Protein AF-A0A9P9WM19-F1 (afdb_monomer_lite)

Radius of gyration: 25.22 Å; chains: 1; bounding box: 64×66×91 Å

Foldseek 3Di:
DDDDDDDDDDDDDDDDPPCDLVVVVVVVCVVPNPCPVVVCCVVVVVVVVVVVVPPPPDDDDDDDDDDDDDDDDPDDDDDDDDDDDADDPDPPWDWAPLADQFWTKTFDLAAQFLLLVVPCQVRHAQFLQKIKIFTSDFQQFLSSDAPVRLCSLVSSLVSCQVQLVDLVRLVVRLVVNVVSLVVSLVVQVVSDDPPPVVSNVSSVVSSVVSVVLSVVCVVVSSVDHSVQWFWWTQGPPRDSGRGYMIIIHGNDVSRRVRHDCPVVVRTDGSVVSVVCNNPPHDPPPVVVVPPPDDDD

Organism: NCBI:txid1658444

Structure (mmCIF, N/CA/C/O backbone):
data_AF-A0A9P9WM19-F1
#
_entry.id   AF-A0A9P9WM19-F1
#
loop_
_atom_site.group_PDB
_atom_site.id
_atom_site.type_symbol
_atom_site.label_atom_id
_atom_site.label_alt_id
_atom_site.label_comp_id
_atom_site.label_asym_id
_atom_site.label_entity_id
_atom_site.label_seq_id
_atom_site.pdbx_PDB_ins_code
_atom_site.Cartn_x
_atom_site.Cartn_y
_atom_site.Cartn_z
_atom_site.occupancy
_atom_site.B_iso_or_equiv
_atom_site.auth_seq_id
_atom_site.auth_comp_id
_atom_site.auth_asym_id
_atom_site.auth_atom_id
_atom_site.pdbx_PDB_model_num
ATOM 1 N N . MET A 1 1 ? -5.937 -14.763 65.008 1.00 39.53 1 MET A N 1
ATOM 2 C CA . MET A 1 1 ? -5.512 -16.178 65.113 1.00 39.53 1 MET A CA 1
ATOM 3 C C . MET A 1 1 ? -5.073 -16.644 63.733 1.00 39.53 1 MET A C 1
ATOM 5 O O . MET A 1 1 ? -5.540 -16.047 62.777 1.00 39.53 1 MET A O 1
ATOM 9 N N . ALA A 1 2 ? -4.164 -17.623 63.696 1.00 32.66 2 ALA A N 1
ATOM 10 C CA . ALA A 1 2 ? -3.592 -18.366 62.562 1.00 32.66 2 ALA A CA 1
ATOM 11 C C . ALA A 1 2 ? -3.956 -17.983 61.106 1.00 32.66 2 ALA A C 1
ATOM 13 O O . ALA A 1 2 ? -5.117 -17.937 60.708 1.00 32.66 2 ALA A O 1
ATOM 14 N N . THR A 1 3 ? -2.900 -17.845 60.302 1.00 39.94 3 THR A N 1
ATOM 15 C CA . THR A 1 3 ? -2.876 -17.998 58.839 1.00 39.94 3 THR A CA 1
ATOM 16 C C . THR A 1 3 ? -3.311 -19.407 58.401 1.00 39.94 3 THR A C 1
ATOM 18 O O . THR A 1 3 ? -3.431 -20.320 59.221 1.00 39.94 3 THR A O 1
ATOM 21 N N . PRO A 1 4 ? -3.487 -19.615 57.088 1.00 47.34 4 PRO A N 1
ATOM 22 C CA . PRO A 1 4 ? -2.622 -20.610 56.456 1.00 47.34 4 PRO A CA 1
ATOM 23 C C . PRO A 1 4 ? -1.695 -19.992 55.409 1.00 47.34 4 PRO A C 1
ATOM 25 O O . PRO A 1 4 ? -2.029 -19.032 54.716 1.00 47.34 4 PRO A O 1
ATOM 28 N N . GLU A 1 5 ? -0.499 -20.558 55.343 1.00 42.41 5 GLU A N 1
ATOM 29 C CA . GLU A 1 5 ? 0.550 -20.229 54.388 1.00 42.41 5 GLU A CA 1
ATOM 30 C C . GLU A 1 5 ? 0.217 -20.812 53.010 1.00 42.41 5 GLU A C 1
ATOM 32 O O . GLU A 1 5 ? -0.348 -21.899 52.913 1.00 42.41 5 GLU A O 1
ATOM 37 N N . HIS A 1 6 ? 0.671 -20.150 51.947 1.00 34.84 6 HIS A N 1
ATOM 38 C CA . HIS A 1 6 ? 1.211 -20.870 50.798 1.00 34.84 6 HIS A CA 1
ATOM 39 C C . HIS A 1 6 ? 2.340 -20.055 50.166 1.00 34.84 6 HIS A C 1
ATOM 41 O O . HIS A 1 6 ? 2.115 -19.033 49.520 1.00 34.84 6 HIS A O 1
ATOM 47 N N . ASP A 1 7 ? 3.564 -20.526 50.389 1.00 40.38 7 ASP A N 1
ATOM 48 C CA . ASP A 1 7 ? 4.753 -20.098 49.661 1.00 40.38 7 ASP A CA 1
ATOM 49 C C . ASP A 1 7 ? 4.788 -20.791 48.290 1.00 40.38 7 ASP A C 1
ATOM 51 O O . ASP A 1 7 ? 4.580 -22.003 48.187 1.00 40.38 7 ASP A O 1
ATOM 55 N N . ALA A 1 8 ? 5.048 -20.005 47.248 1.00 29.62 8 ALA A N 1
ATOM 56 C CA . ALA A 1 8 ? 5.515 -20.464 45.946 1.00 29.62 8 ALA A CA 1
ATOM 57 C C . ALA A 1 8 ? 6.192 -19.290 45.220 1.00 29.62 8 ALA A C 1
ATOM 59 O O . ALA A 1 8 ? 5.655 -18.689 44.288 1.00 29.62 8 ALA A O 1
ATOM 60 N N . SER A 1 9 ? 7.386 -18.935 45.691 1.00 35.34 9 SER A N 1
ATOM 61 C CA . SER A 1 9 ? 8.314 -18.062 44.965 1.00 35.34 9 SER A CA 1
ATOM 62 C C . SER A 1 9 ? 8.535 -18.475 43.489 1.00 35.34 9 SER A C 1
ATOM 64 O O . SER A 1 9 ? 8.460 -19.646 43.127 1.00 35.34 9 SER A O 1
ATOM 66 N N . ASN A 1 10 ? 8.900 -17.489 42.655 1.00 35.69 10 ASN A N 1
ATOM 67 C CA . ASN A 1 10 ? 9.175 -17.564 41.206 1.00 35.69 10 ASN A CA 1
ATOM 68 C C . ASN A 1 10 ? 7.981 -17.792 40.254 1.00 35.69 10 ASN A C 1
ATOM 70 O O . ASN A 1 10 ? 7.611 -18.919 39.951 1.00 35.69 10 ASN A O 1
ATOM 74 N N . ILE A 1 11 ? 7.602 -16.725 39.541 1.00 30.11 11 ILE A N 1
ATOM 75 C CA . ILE A 1 11 ? 7.852 -16.627 38.090 1.00 30.11 11 ILE A CA 1
ATOM 76 C C . ILE A 1 11 ? 8.149 -15.161 37.741 1.00 30.11 11 ILE A C 1
ATOM 78 O O . ILE A 1 11 ? 7.650 -14.233 38.373 1.00 30.11 11 ILE A O 1
ATOM 82 N N . ARG A 1 12 ? 9.055 -14.967 36.779 1.00 29.39 12 ARG A N 1
ATOM 83 C CA . ARG A 1 12 ? 9.653 -13.670 36.435 1.00 29.39 12 ARG A CA 1
ATOM 84 C C . ARG A 1 12 ? 8.653 -12.703 35.803 1.00 29.39 12 ARG A C 1
ATOM 86 O O . ARG A 1 12 ? 7.720 -13.114 35.116 1.00 29.39 12 ARG A O 1
ATOM 93 N N . SER A 1 13 ? 8.966 -11.417 35.944 1.00 39.59 13 SER A N 1
ATOM 94 C CA . SER A 1 13 ? 8.420 -10.329 35.138 1.00 39.59 13 SER A CA 1
ATOM 95 C C . SER A 1 13 ? 8.351 -10.703 33.652 1.00 39.59 13 SER A C 1
ATOM 97 O O . SER A 1 13 ? 9.353 -11.047 33.025 1.00 39.59 13 SER A O 1
ATOM 99 N N . ARG A 1 14 ? 7.155 -10.589 33.071 1.00 27.75 14 ARG A N 1
ATOM 100 C CA . ARG A 1 14 ? 6.973 -10.505 31.622 1.00 27.75 14 ARG A CA 1
ATOM 101 C C . ARG A 1 14 ? 6.557 -9.083 31.302 1.00 27.75 14 ARG A C 1
ATOM 103 O O . ARG A 1 14 ? 5.416 -8.700 31.537 1.00 27.75 14 ARG A O 1
ATOM 110 N N . GLY A 1 15 ? 7.527 -8.300 30.835 1.00 26.91 15 GLY A N 1
ATOM 111 C CA . GLY A 1 15 ? 7.265 -6.970 30.309 1.00 26.91 15 GLY A CA 1
ATOM 112 C C . GLY A 1 15 ? 6.302 -7.045 29.128 1.00 26.91 15 GLY A C 1
ATOM 113 O O . GLY A 1 15 ? 6.306 -8.014 28.365 1.00 26.91 15 GLY A O 1
ATOM 114 N N . ILE A 1 16 ? 5.479 -6.011 28.992 1.00 28.91 16 ILE A N 1
ATOM 115 C CA . ILE A 1 16 ? 4.639 -5.811 27.816 1.00 28.91 16 ILE A CA 1
ATOM 116 C C . ILE A 1 16 ? 5.582 -5.535 26.643 1.00 28.91 16 ILE A C 1
ATOM 118 O O . ILE A 1 16 ? 6.256 -4.506 26.616 1.00 28.91 16 ILE A O 1
ATOM 122 N N . PHE A 1 17 ? 5.642 -6.452 25.678 1.00 25.20 17 PHE A N 1
ATOM 123 C CA . PHE A 1 17 ? 6.367 -6.224 24.431 1.00 25.20 17 PHE A CA 1
ATOM 124 C C . PHE A 1 17 ? 5.559 -5.280 23.541 1.00 25.20 17 PHE A C 1
ATOM 126 O O . PHE A 1 17 ? 4.838 -5.710 22.640 1.00 25.20 17 PHE A O 1
ATOM 133 N N . ILE A 1 18 ? 5.715 -3.977 23.776 1.00 31.30 18 ILE A N 1
ATOM 134 C CA . ILE A 1 18 ? 5.511 -2.997 22.712 1.00 31.30 18 ILE A CA 1
ATOM 135 C C . ILE A 1 18 ? 6.535 -3.347 21.629 1.00 31.30 18 ILE A C 1
ATOM 137 O O . ILE A 1 18 ? 7.736 -3.378 21.896 1.00 31.30 18 ILE A O 1
ATOM 141 N N . ILE A 1 19 ? 6.067 -3.663 20.419 1.00 28.27 19 ILE A N 1
ATOM 142 C CA . ILE A 1 19 ? 6.952 -3.829 19.262 1.00 28.27 19 ILE A CA 1
ATOM 143 C C . ILE A 1 19 ? 7.363 -2.425 18.819 1.00 28.27 19 ILE A C 1
ATOM 145 O O . ILE A 1 19 ? 6.728 -1.806 17.969 1.00 28.27 19 ILE A O 1
ATOM 149 N N . ASP A 1 20 ? 8.404 -1.941 19.487 1.00 36.00 20 ASP A N 1
ATOM 150 C CA . ASP A 1 20 ? 9.215 -0.786 19.126 1.00 36.00 20 ASP A CA 1
ATOM 151 C C . ASP A 1 20 ? 9.784 -0.972 17.706 1.00 36.00 20 ASP A C 1
ATOM 153 O O . ASP A 1 20 ? 10.064 -2.101 17.284 1.00 36.00 20 ASP A O 1
ATOM 157 N N . GLU A 1 21 ? 9.986 0.127 16.988 1.00 37.94 21 GLU A N 1
ATOM 158 C CA . GLU A 1 21 ? 10.713 0.188 15.719 1.00 37.94 21 GLU A CA 1
ATOM 159 C C . GLU A 1 21 ? 12.160 -0.308 15.913 1.00 37.94 21 GLU A C 1
ATOM 161 O O . GLU A 1 21 ? 12.658 -1.105 15.114 1.00 37.94 21 GLU A O 1
ATOM 166 N N . ALA A 1 22 ? 12.769 -0.013 17.070 1.00 41.06 22 ALA A N 1
ATOM 167 C CA . ALA A 1 22 ? 14.034 -0.617 17.486 1.00 41.06 22 ALA A CA 1
ATOM 168 C C . ALA A 1 22 ? 13.946 -2.144 17.670 1.00 41.06 22 ALA A C 1
ATOM 170 O O . ALA A 1 22 ? 14.935 -2.825 17.442 1.00 41.06 22 ALA A O 1
ATOM 171 N N . SER A 1 23 ? 12.778 -2.720 17.992 1.00 38.56 23 SER A N 1
ATOM 172 C CA . SER A 1 23 ? 12.601 -4.184 18.065 1.00 38.56 23 SER A CA 1
ATOM 173 C C . SER A 1 23 ? 12.374 -4.840 16.696 1.00 38.56 23 SER A C 1
ATOM 175 O O . SER A 1 23 ? 12.465 -6.064 16.576 1.00 38.56 23 SER A O 1
ATOM 177 N N . ILE A 1 24 ? 12.050 -4.055 15.661 1.00 39.38 24 ILE A N 1
ATOM 178 C CA . ILE A 1 24 ? 12.076 -4.505 14.262 1.00 39.38 24 ILE A CA 1
ATOM 179 C C . ILE A 1 24 ? 13.529 -4.515 13.786 1.00 39.38 24 ILE A C 1
ATOM 181 O O . ILE A 1 24 ? 13.956 -5.519 13.219 1.00 39.38 24 ILE A O 1
ATOM 185 N N . GLN A 1 25 ? 14.299 -3.467 14.100 1.00 42.28 25 GLN A N 1
ATOM 186 C CA . GLN A 1 25 ? 15.732 -3.401 13.806 1.00 42.28 25 GLN A CA 1
ATOM 187 C C . GLN A 1 25 ? 16.531 -4.471 14.570 1.00 42.28 25 GLN A C 1
ATOM 189 O O . GLN A 1 25 ? 17.262 -5.224 13.946 1.00 42.28 25 GLN A O 1
ATOM 194 N N . GLU A 1 26 ? 16.304 -4.655 15.874 1.00 42.50 26 GLU A N 1
ATOM 195 C CA . GLU A 1 26 ? 16.924 -5.711 16.693 1.00 42.50 26 GLU A CA 1
ATOM 196 C C . GLU A 1 26 ? 16.607 -7.111 16.148 1.00 42.50 26 GLU A C 1
ATOM 198 O O . GLU A 1 26 ? 17.474 -7.983 16.126 1.00 42.50 26 GLU A O 1
ATOM 203 N N . LYS A 1 27 ? 15.381 -7.348 15.655 1.00 41.59 27 LYS A N 1
ATOM 204 C CA . LYS A 1 27 ? 15.030 -8.610 14.981 1.00 41.59 27 LYS A CA 1
ATOM 205 C C . LYS A 1 27 ? 15.666 -8.728 13.601 1.00 41.59 27 LYS A C 1
ATOM 207 O O . LYS A 1 27 ? 15.945 -9.848 13.192 1.00 41.59 27 LYS A O 1
ATOM 212 N N . PHE A 1 28 ? 15.928 -7.621 12.910 1.00 38.12 28 PHE A N 1
ATOM 213 C CA . PHE A 1 28 ? 16.759 -7.600 11.708 1.00 38.12 28 PHE A CA 1
ATOM 214 C C . PHE A 1 28 ? 18.197 -8.010 12.068 1.00 38.12 28 PHE A C 1
ATOM 216 O O . PHE A 1 28 ? 18.683 -9.021 11.572 1.00 38.12 28 PHE A O 1
ATOM 223 N N . ASP A 1 29 ? 18.834 -7.323 13.014 1.00 41.97 29 ASP A N 1
ATOM 224 C CA . ASP A 1 29 ? 20.220 -7.555 13.440 1.00 41.97 29 ASP A CA 1
ATOM 225 C C . ASP A 1 29 ? 20.421 -8.965 14.028 1.00 41.97 29 ASP A C 1
ATOM 227 O O . ASP A 1 29 ? 21.423 -9.626 13.760 1.00 41.97 29 ASP A O 1
ATOM 231 N N . THR A 1 30 ? 19.431 -9.486 14.762 1.00 41.56 30 THR A N 1
ATOM 232 C CA . THR A 1 30 ? 19.434 -10.857 15.309 1.00 41.56 30 THR A CA 1
ATOM 233 C C . THR A 1 30 ? 19.281 -11.927 14.220 1.00 41.56 30 THR A C 1
ATOM 235 O O . THR A 1 30 ? 19.780 -13.041 14.380 1.00 41.56 30 THR A O 1
ATOM 238 N N . PHE A 1 31 ? 18.591 -11.623 13.116 1.00 36.06 31 PHE A N 1
ATOM 239 C CA . PHE A 1 31 ? 18.342 -12.576 12.025 1.00 36.06 31 PHE A CA 1
ATOM 240 C C . PHE A 1 31 ? 19.400 -12.506 10.909 1.00 36.06 31 PHE A C 1
ATOM 242 O O . PHE A 1 31 ? 19.605 -13.487 10.193 1.00 36.06 31 PHE A O 1
ATOM 249 N N . TRP A 1 32 ? 20.088 -11.368 10.779 1.00 41.94 32 TRP A N 1
ATOM 250 C CA . TRP A 1 32 ? 21.032 -11.076 9.696 1.00 41.94 32 TRP A CA 1
ATOM 251 C C . TRP A 1 32 ? 22.484 -10.859 10.139 1.00 41.94 32 TRP A C 1
ATOM 253 O O . TRP A 1 32 ? 23.380 -10.941 9.300 1.00 41.94 32 TRP A O 1
ATOM 263 N N . GLY A 1 33 ? 22.728 -10.641 11.432 1.00 41.22 33 GLY A N 1
ATOM 264 C CA . GLY A 1 33 ? 24.034 -10.264 11.971 1.00 41.22 33 GLY A CA 1
ATOM 265 C C . GLY A 1 33 ? 24.319 -8.757 11.856 1.00 41.22 33 GLY A C 1
ATOM 266 O O . GLY A 1 33 ? 23.670 -8.063 11.073 1.00 41.22 33 GLY A O 1
ATOM 267 N N . PRO A 1 34 ? 25.293 -8.235 12.624 1.00 47.22 34 PRO A N 1
ATOM 268 C CA . PRO A 1 34 ? 25.593 -6.798 12.685 1.00 47.22 34 PRO A CA 1
ATOM 269 C C . PRO A 1 34 ? 26.247 -6.228 11.410 1.00 47.22 34 PRO A C 1
ATOM 271 O O . PRO A 1 34 ? 26.264 -5.015 11.219 1.00 47.22 34 PRO A O 1
ATOM 274 N N . ASP A 1 35 ? 26.751 -7.082 10.515 1.00 51.94 35 ASP A N 1
ATOM 275 C CA . ASP A 1 35 ? 27.637 -6.686 9.408 1.00 51.94 35 ASP A CA 1
ATOM 276 C C . ASP A 1 35 ? 26.898 -6.106 8.174 1.00 51.94 35 ASP A C 1
ATOM 278 O O . ASP A 1 35 ? 27.518 -5.789 7.156 1.00 51.94 35 ASP A O 1
ATOM 282 N N . TRP A 1 36 ? 25.565 -5.952 8.221 1.00 44.47 36 TRP A N 1
ATOM 283 C CA . TRP A 1 36 ? 24.793 -5.380 7.101 1.00 44.47 36 TRP A CA 1
ATOM 284 C C . TRP A 1 36 ? 25.085 -3.888 6.880 1.00 44.47 36 TRP A C 1
ATOM 286 O O . TRP A 1 36 ? 25.010 -3.406 5.745 1.00 44.47 36 TRP A O 1
ATOM 296 N N . ALA A 1 37 ? 25.450 -3.174 7.950 1.00 46.50 37 ALA A N 1
ATOM 297 C CA . ALA A 1 37 ? 25.787 -1.758 7.901 1.00 46.50 37 ALA A CA 1
ATOM 298 C C . ALA A 1 37 ? 27.039 -1.489 7.048 1.00 46.50 37 ALA A C 1
ATOM 300 O O . ALA A 1 37 ? 27.073 -0.486 6.342 1.00 46.50 37 ALA A O 1
ATOM 301 N N . ASP A 1 38 ? 28.022 -2.397 7.034 1.00 43.84 38 ASP A N 1
ATOM 302 C CA . ASP A 1 38 ? 29.286 -2.214 6.306 1.00 43.84 38 ASP A CA 1
ATOM 303 C C . ASP A 1 38 ? 29.149 -2.447 4.792 1.00 43.84 38 ASP A C 1
ATOM 305 O O . ASP A 1 38 ? 29.766 -1.743 3.987 1.00 43.84 38 ASP A O 1
ATOM 309 N N . LEU A 1 39 ? 28.293 -3.389 4.376 1.00 43.03 39 LEU A N 1
ATOM 310 C CA . LEU A 1 39 ? 27.955 -3.583 2.960 1.00 43.03 39 LEU A CA 1
ATOM 311 C C . LEU A 1 39 ? 27.212 -2.364 2.403 1.00 43.03 39 LEU A C 1
ATOM 313 O O . LEU A 1 39 ? 27.589 -1.841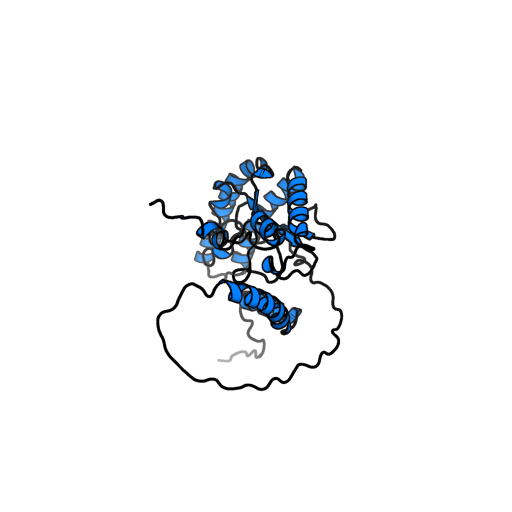 1.354 1.00 43.03 39 LEU A O 1
ATOM 317 N N . ALA A 1 40 ? 26.218 -1.861 3.146 1.00 43.06 40 ALA A N 1
ATOM 318 C CA . ALA A 1 40 ? 25.558 -0.608 2.805 1.00 43.06 40 ALA A CA 1
ATOM 319 C C . ALA A 1 40 ? 26.561 0.557 2.810 1.00 43.06 40 ALA A C 1
ATOM 321 O O . ALA A 1 40 ? 26.601 1.315 1.849 1.00 43.06 40 ALA A O 1
ATOM 322 N N . ALA A 1 41 ? 27.424 0.676 3.822 1.00 42.38 41 ALA A N 1
ATOM 323 C CA . ALA A 1 41 ? 28.409 1.751 3.911 1.00 42.38 41 ALA A CA 1
ATOM 324 C C . ALA A 1 41 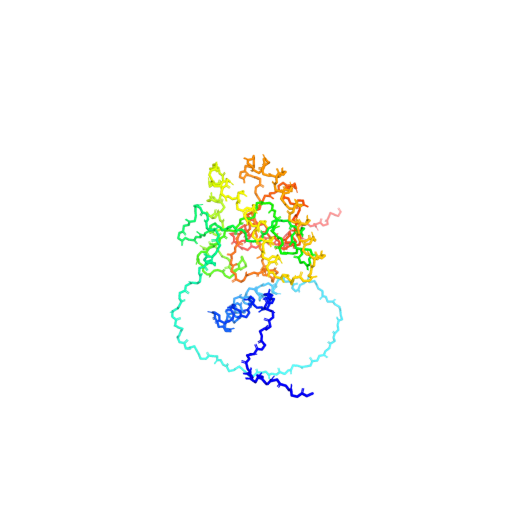? 29.433 1.731 2.768 1.00 42.38 41 ALA A C 1
ATOM 326 O O . ALA A 1 41 ? 29.857 2.800 2.347 1.00 42.38 41 ALA A O 1
ATOM 327 N N . THR A 1 42 ? 29.814 0.570 2.226 1.00 43.81 42 THR A N 1
ATOM 328 C CA . THR A 1 42 ? 30.807 0.503 1.139 1.00 43.81 42 THR A CA 1
ATOM 329 C C . THR A 1 42 ? 30.227 1.014 -0.186 1.00 43.81 42 THR A C 1
ATOM 331 O O . THR A 1 42 ? 30.815 1.901 -0.812 1.00 43.81 42 THR A O 1
ATOM 334 N N . ASP A 1 43 ? 29.039 0.541 -0.578 1.00 43.94 43 ASP A N 1
ATOM 335 C CA . ASP A 1 43 ? 28.364 1.000 -1.802 1.00 43.94 43 ASP A CA 1
ATOM 336 C C . ASP A 1 43 ? 27.770 2.411 -1.642 1.00 43.94 43 ASP A C 1
ATOM 338 O O . ASP A 1 43 ? 27.875 3.236 -2.553 1.00 43.94 43 ASP A O 1
ATOM 342 N N . VAL A 1 44 ? 27.223 2.753 -0.468 1.00 42.06 44 VAL A N 1
ATOM 343 C CA . VAL A 1 44 ? 26.747 4.115 -0.169 1.00 42.06 44 VAL A CA 1
ATOM 344 C C . VAL A 1 44 ? 27.914 5.092 -0.049 1.00 42.06 44 VAL A C 1
ATOM 346 O O . VAL A 1 44 ? 27.751 6.227 -0.476 1.00 42.06 44 VAL A O 1
ATOM 349 N N . ALA A 1 45 ? 29.105 4.707 0.425 1.00 41.56 45 ALA A N 1
ATOM 350 C CA . ALA A 1 45 ? 30.282 5.581 0.363 1.00 41.56 45 ALA A CA 1
ATOM 351 C C . ALA A 1 45 ? 30.775 5.765 -1.078 1.00 41.56 45 ALA A C 1
ATOM 353 O O . ALA A 1 45 ? 31.117 6.883 -1.454 1.00 41.56 45 ALA A O 1
ATOM 354 N N . ALA A 1 46 ? 30.772 4.723 -1.917 1.00 42.62 46 ALA A N 1
ATOM 355 C CA . ALA A 1 46 ? 31.089 4.868 -3.340 1.00 42.62 46 ALA A CA 1
ATOM 356 C C . ALA A 1 46 ? 30.092 5.807 -4.056 1.00 42.62 46 ALA A C 1
ATOM 358 O O . ALA A 1 46 ? 30.493 6.700 -4.807 1.00 42.62 46 ALA A O 1
ATOM 359 N N . TYR A 1 47 ? 28.797 5.669 -3.762 1.00 38.50 47 TYR A N 1
ATOM 360 C CA . TYR A 1 47 ? 27.726 6.515 -4.294 1.00 38.50 47 TYR A CA 1
ATOM 361 C C . TYR A 1 47 ? 27.775 7.954 -3.741 1.00 38.50 47 TYR A C 1
ATOM 363 O O . TYR A 1 47 ? 27.695 8.925 -4.496 1.00 38.50 47 TYR A O 1
ATOM 371 N N . ALA A 1 48 ? 27.995 8.117 -2.435 1.00 37.38 48 ALA A N 1
ATOM 372 C CA . ALA A 1 48 ? 28.110 9.412 -1.770 1.00 37.38 48 ALA A CA 1
ATOM 373 C C . ALA A 1 48 ? 29.387 10.162 -2.165 1.00 37.38 48 ALA A C 1
ATOM 375 O O . ALA A 1 48 ? 29.336 11.380 -2.289 1.00 37.38 48 ALA A O 1
ATOM 376 N N . ASN A 1 49 ? 30.503 9.476 -2.431 1.00 38.97 49 ASN A N 1
ATOM 377 C CA . ASN A 1 49 ? 31.713 10.104 -2.972 1.00 38.97 49 ASN A CA 1
ATOM 378 C C . ASN A 1 49 ? 31.479 10.636 -4.398 1.00 38.97 49 ASN A C 1
ATOM 380 O O . ASN A 1 49 ? 31.892 11.757 -4.703 1.00 38.97 49 ASN A O 1
ATOM 384 N N . ASN A 1 50 ? 30.741 9.901 -5.241 1.00 39.41 50 ASN A N 1
ATOM 385 C CA . ASN A 1 50 ? 30.301 10.400 -6.551 1.00 39.41 50 ASN A CA 1
ATOM 386 C C . ASN A 1 50 ? 29.361 11.618 -6.431 1.00 39.41 50 ASN A C 1
ATOM 388 O O . ASN A 1 50 ? 29.477 12.562 -7.211 1.00 39.41 50 ASN A O 1
ATOM 392 N N . LEU A 1 51 ? 28.473 11.658 -5.431 1.00 33.34 51 LEU A N 1
ATOM 393 C CA . LEU A 1 51 ? 27.604 12.818 -5.181 1.00 33.34 51 LEU A CA 1
ATOM 394 C C . LEU A 1 51 ? 28.352 14.019 -4.569 1.00 33.34 51 LEU A C 1
ATOM 396 O O . LEU A 1 51 ? 28.117 15.162 -4.969 1.00 33.34 51 LEU A O 1
ATOM 400 N N . GLN A 1 52 ? 29.287 13.799 -3.639 1.00 35.50 52 GLN A N 1
ATOM 401 C CA . GLN A 1 52 ? 30.072 14.868 -3.007 1.00 35.50 52 GLN A CA 1
ATOM 402 C C . GLN A 1 52 ? 30.954 15.619 -4.014 1.00 35.50 52 GLN A C 1
ATOM 404 O O . GLN A 1 52 ? 31.127 16.831 -3.870 1.00 35.50 52 GLN A O 1
ATOM 409 N N . GLY A 1 53 ? 31.420 14.948 -5.075 1.00 35.72 53 GLY A N 1
ATOM 410 C CA . GLY A 1 53 ? 32.120 15.586 -6.195 1.00 35.72 53 GLY A CA 1
ATOM 411 C C . GLY A 1 53 ? 31.295 16.646 -6.943 1.00 35.72 53 GLY A C 1
ATOM 412 O O . GLY A 1 53 ? 31.873 17.558 -7.533 1.00 35.72 53 GLY A O 1
ATOM 413 N N . HIS A 1 54 ? 29.959 16.581 -6.881 1.00 36.25 54 HIS A N 1
ATOM 414 C CA . HIS A 1 54 ? 29.060 17.471 -7.628 1.00 36.25 54 HIS A CA 1
ATOM 415 C C . HIS A 1 54 ? 28.249 18.456 -6.766 1.00 36.25 54 HIS A C 1
ATOM 417 O O . HIS A 1 54 ? 27.721 19.429 -7.304 1.00 36.25 54 HIS A O 1
ATOM 423 N N . VAL A 1 55 ? 28.176 18.270 -5.442 1.00 34.03 55 VAL A N 1
ATOM 424 C CA . VAL A 1 55 ? 27.365 19.126 -4.546 1.00 34.03 55 VAL A CA 1
ATOM 425 C C . VAL A 1 55 ? 28.168 20.269 -3.891 1.00 34.03 55 VAL A C 1
ATOM 427 O O . VAL A 1 55 ? 27.590 21.271 -3.464 1.00 34.03 55 VAL A O 1
ATOM 430 N N . PHE A 1 56 ? 29.507 20.222 -3.884 1.00 32.19 56 PHE A N 1
ATOM 431 C CA . PHE A 1 56 ? 30.358 21.245 -3.245 1.00 32.19 56 PHE A CA 1
ATOM 432 C C . PHE A 1 56 ? 30.586 22.549 -4.053 1.00 32.19 56 PHE A C 1
ATOM 434 O O . PHE A 1 56 ? 31.670 23.134 -4.037 1.00 32.19 56 PHE A O 1
ATOM 441 N N . GLN A 1 57 ? 29.532 23.088 -4.676 1.00 35.53 57 GLN A N 1
ATOM 442 C CA . GLN A 1 57 ? 29.464 24.504 -5.080 1.00 35.53 57 GLN A CA 1
ATOM 443 C C . GLN A 1 57 ? 28.117 25.165 -4.732 1.00 35.53 57 GLN A C 1
ATOM 445 O O . GLN A 1 57 ? 27.476 25.763 -5.590 1.00 35.53 57 GLN A O 1
ATOM 450 N N . ASN A 1 58 ? 27.694 25.110 -3.460 1.00 37.62 58 ASN A N 1
ATOM 451 C CA . ASN A 1 58 ? 26.887 26.185 -2.850 1.00 37.62 58 ASN A CA 1
ATOM 452 C C . ASN A 1 58 ? 26.774 26.070 -1.317 1.00 37.62 58 ASN A C 1
ATOM 454 O O . ASN A 1 58 ? 25.774 25.585 -0.795 1.00 37.62 58 ASN A O 1
ATOM 458 N N . LYS A 1 59 ? 27.803 26.560 -0.607 1.00 34.44 59 LYS A N 1
ATOM 459 C CA . LYS A 1 59 ? 27.742 27.283 0.688 1.00 34.44 59 LYS A CA 1
ATOM 460 C C . LYS A 1 59 ? 29.152 27.416 1.276 1.00 34.44 59 LYS A C 1
ATOM 462 O O . LYS A 1 59 ? 29.717 26.461 1.798 1.00 34.44 59 LYS A O 1
ATOM 467 N N . LYS A 1 60 ? 29.706 28.630 1.240 1.00 34.75 60 LYS A N 1
ATOM 468 C CA . LYS A 1 60 ? 30.822 29.049 2.099 1.00 34.75 60 LYS A CA 1
ATOM 469 C C . LYS A 1 60 ? 30.447 30.359 2.778 1.00 34.75 60 LYS A C 1
ATOM 471 O O . LYS A 1 60 ? 30.412 31.377 2.098 1.00 34.75 60 LYS A O 1
ATOM 476 N N . GLN A 1 61 ? 30.266 30.332 4.098 1.00 33.59 61 GLN A N 1
ATOM 477 C CA . GLN A 1 61 ? 30.646 31.436 4.987 1.00 33.59 61 GLN A CA 1
ATOM 478 C C . GLN A 1 61 ? 30.604 30.988 6.459 1.00 33.59 61 GLN A C 1
ATOM 480 O O . GLN A 1 61 ? 29.544 30.611 6.940 1.00 33.59 61 GLN A O 1
ATOM 485 N N . HIS A 1 62 ? 31.762 31.094 7.139 1.00 34.03 62 HIS A N 1
ATOM 486 C CA . HIS A 1 62 ? 32.010 30.889 8.588 1.00 34.03 62 HIS A CA 1
ATOM 487 C C . HIS A 1 62 ? 31.737 29.456 9.137 1.00 34.03 62 HIS A C 1
ATOM 489 O O . HIS A 1 62 ? 30.810 28.802 8.690 1.00 34.03 62 HIS A O 1
ATOM 495 N N . GLN A 1 63 ? 32.461 28.850 10.096 1.00 34.25 63 GLN A N 1
ATOM 496 C CA . GLN A 1 63 ? 33.752 29.067 10.800 1.00 34.25 63 GLN A CA 1
ATOM 497 C C . GLN A 1 63 ? 34.155 27.705 11.467 1.00 34.25 63 GLN A C 1
ATOM 499 O O . GLN A 1 63 ? 33.297 26.838 11.564 1.00 34.25 63 GLN A O 1
ATOM 504 N N . ALA A 1 64 ? 35.368 27.387 11.959 1.00 34.69 64 ALA A N 1
ATOM 505 C CA . ALA A 1 64 ? 36.654 28.101 12.042 1.00 34.69 64 ALA A CA 1
ATOM 506 C C . ALA A 1 64 ? 37.879 27.180 11.725 1.00 34.69 64 ALA A C 1
ATOM 508 O O . ALA A 1 64 ? 38.254 27.098 10.557 1.00 34.69 64 ALA A O 1
ATOM 509 N N . LYS A 1 65 ? 38.525 26.529 12.721 1.00 41.56 65 LYS A N 1
ATOM 510 C CA . LYS A 1 65 ? 39.685 25.598 12.590 1.00 41.56 65 LYS A CA 1
ATOM 511 C C . LYS A 1 65 ? 39.802 24.623 13.782 1.00 41.56 65 LYS A C 1
ATOM 513 O O . LYS A 1 65 ? 39.756 25.104 14.905 1.00 41.56 65 LYS A O 1
ATOM 518 N N . GLU A 1 66 ? 40.151 23.355 13.533 1.00 35.41 66 GLU A N 1
ATOM 519 C CA . GLU A 1 66 ? 40.971 22.494 14.422 1.00 35.41 66 GLU A CA 1
ATOM 520 C C . GLU A 1 66 ? 41.830 21.515 13.575 1.00 35.41 66 GLU A C 1
ATOM 522 O O . GLU A 1 66 ? 41.445 21.215 12.441 1.00 35.41 66 GLU A O 1
ATOM 527 N N . PRO A 1 67 ? 43.016 21.066 14.046 1.00 45.88 67 PRO A N 1
ATOM 528 C CA . PRO A 1 67 ? 43.935 20.220 13.275 1.00 45.88 67 PRO A CA 1
ATOM 529 C C . PRO A 1 67 ? 43.687 18.706 13.433 1.00 45.88 67 PRO A C 1
ATOM 531 O O . PRO A 1 67 ? 43.234 18.224 14.467 1.00 45.88 67 PRO A O 1
ATOM 534 N N . ALA A 1 68 ? 44.040 17.945 12.394 1.00 38.34 68 ALA A N 1
ATOM 535 C CA . ALA A 1 68 ? 43.751 16.516 12.272 1.00 38.34 68 ALA A CA 1
ATOM 536 C C . ALA A 1 68 ? 44.574 15.600 13.203 1.00 38.34 68 ALA A C 1
ATOM 538 O O . ALA A 1 68 ? 45.750 15.848 13.471 1.00 38.34 68 ALA A O 1
ATOM 539 N N . ARG A 1 69 ? 43.977 14.461 13.587 1.00 33.00 69 ARG A N 1
ATOM 540 C CA . ARG A 1 69 ? 44.687 13.268 14.077 1.00 33.00 69 ARG A CA 1
ATOM 541 C C . ARG A 1 69 ? 44.752 12.208 12.981 1.00 33.00 69 ARG A C 1
ATOM 543 O O . ARG A 1 69 ? 43.729 11.841 12.411 1.00 33.00 69 ARG A O 1
ATOM 550 N N . THR A 1 70 ? 45.948 11.690 12.734 1.00 38.41 70 THR A N 1
ATOM 551 C CA . THR A 1 70 ? 46.192 10.539 11.860 1.00 38.41 70 THR A CA 1
ATOM 552 C C . THR A 1 70 ? 45.734 9.254 12.551 1.00 38.41 70 THR A C 1
ATOM 554 O O . THR A 1 70 ? 46.138 8.995 13.684 1.00 38.41 70 THR A O 1
ATOM 557 N N . VAL A 1 71 ? 44.938 8.432 11.867 1.00 34.97 71 VAL A N 1
ATOM 558 C CA . VAL A 1 71 ? 44.609 7.057 12.281 1.00 34.97 71 VAL A CA 1
ATOM 559 C C . VAL A 1 71 ? 45.272 6.102 11.289 1.00 34.97 71 VAL A C 1
ATOM 561 O O . VAL A 1 71 ? 45.279 6.368 10.088 1.00 34.97 71 VAL A O 1
ATOM 564 N N . GLN A 1 72 ? 45.896 5.035 11.790 1.00 32.62 72 GLN A N 1
ATOM 565 C CA . GLN A 1 72 ? 46.575 4.041 10.958 1.00 32.62 72 GLN A CA 1
ATOM 566 C C . GLN A 1 72 ? 45.558 3.076 10.331 1.00 32.62 72 GLN A C 1
ATOM 568 O O . GLN A 1 72 ? 44.623 2.637 10.995 1.00 32.62 72 GLN A O 1
ATOM 573 N N . ASN A 1 73 ? 45.762 2.747 9.053 1.00 33.38 73 ASN A N 1
ATOM 574 C CA . ASN A 1 73 ? 44.979 1.741 8.339 1.00 33.38 73 ASN A CA 1
ATOM 575 C C . ASN A 1 73 ? 45.521 0.337 8.633 1.00 33.38 73 ASN A C 1
ATOM 577 O O . ASN A 1 73 ? 46.508 -0.069 8.018 1.00 33.38 73 ASN A O 1
ATOM 581 N N . ASP A 1 74 ? 44.824 -0.422 9.475 1.00 36.59 74 ASP A N 1
ATOM 582 C CA . ASP A 1 74 ? 44.918 -1.883 9.476 1.00 36.59 74 ASP A CA 1
ATOM 583 C C . ASP A 1 74 ? 43.846 -2.439 8.526 1.00 36.59 74 ASP A C 1
ATOM 585 O O . ASP A 1 74 ? 42.648 -2.381 8.799 1.00 36.59 74 ASP A O 1
ATOM 589 N N . GLY A 1 75 ? 44.273 -2.928 7.357 1.00 36.44 75 GLY A N 1
ATOM 590 C CA . GLY A 1 75 ? 43.364 -3.440 6.327 1.00 36.44 75 GLY A CA 1
ATOM 591 C C . GLY A 1 75 ? 42.709 -4.773 6.731 1.00 36.44 75 GLY A C 1
ATOM 592 O O . GLY A 1 75 ? 43.407 -5.661 7.232 1.00 36.44 75 GLY A O 1
ATOM 593 N N . PRO A 1 76 ? 41.396 -4.970 6.500 1.00 37.25 76 PRO A N 1
ATOM 594 C CA . PRO A 1 76 ? 40.706 -6.176 6.941 1.00 37.25 76 PRO A CA 1
ATOM 595 C C . PRO A 1 76 ? 41.085 -7.410 6.107 1.00 37.25 76 PRO A C 1
ATOM 597 O O . PRO A 1 76 ? 41.050 -7.414 4.876 1.00 37.25 76 PRO A O 1
ATOM 600 N N . ASN A 1 77 ? 41.399 -8.503 6.806 1.00 38.72 77 ASN A N 1
ATOM 601 C CA . ASN A 1 77 ? 41.605 -9.822 6.211 1.00 38.72 77 ASN A CA 1
ATOM 602 C C . ASN A 1 77 ? 40.282 -10.384 5.662 1.00 38.72 77 ASN A C 1
ATOM 604 O O . ASN A 1 77 ? 39.408 -10.783 6.433 1.00 38.72 77 ASN A O 1
ATOM 608 N N . PHE A 1 78 ? 40.163 -10.510 4.339 1.00 33.06 78 PHE A N 1
ATOM 609 C CA . PHE A 1 78 ? 39.020 -11.160 3.693 1.00 33.06 78 PHE A CA 1
ATOM 610 C C . PHE A 1 78 ? 38.997 -12.675 3.967 1.00 33.06 78 PHE A C 1
ATOM 612 O O . PHE A 1 78 ? 39.594 -13.473 3.240 1.00 33.06 78 PHE A O 1
ATOM 619 N N . ARG A 1 79 ? 38.257 -13.102 4.998 1.00 34.84 79 ARG A N 1
ATOM 620 C CA . ARG A 1 79 ? 37.815 -14.500 5.123 1.00 34.84 79 ARG A CA 1
ATOM 621 C C . ARG A 1 79 ? 36.648 -14.765 4.168 1.00 34.84 79 ARG A C 1
ATOM 623 O O . ARG A 1 79 ? 35.760 -13.933 4.012 1.00 34.84 79 ARG A O 1
ATOM 630 N N . LYS A 1 80 ? 36.647 -15.946 3.539 1.00 35.56 80 LYS A N 1
ATOM 631 C CA . LYS A 1 80 ? 35.556 -16.390 2.658 1.00 35.56 80 LYS A CA 1
ATOM 632 C C . LYS A 1 80 ? 34.229 -16.459 3.422 1.00 35.56 80 LYS A C 1
ATOM 634 O O . LYS A 1 80 ? 34.164 -17.056 4.494 1.00 35.56 80 LYS A O 1
ATOM 639 N N . TRP A 1 81 ? 33.194 -15.882 2.820 1.00 32.25 81 TRP A N 1
ATOM 640 C CA . TRP A 1 81 ? 31.823 -15.873 3.322 1.00 32.25 81 TRP A CA 1
ATOM 641 C C . TRP A 1 81 ? 31.143 -17.251 3.219 1.00 32.25 81 TRP A C 1
ATOM 643 O O . TRP A 1 81 ? 31.395 -17.976 2.254 1.00 32.25 81 TRP A O 1
ATOM 653 N N . PRO A 1 82 ? 30.248 -17.606 4.160 1.00 36.72 82 PRO A N 1
ATOM 654 C CA . PRO A 1 82 ? 29.351 -18.747 4.024 1.00 36.72 82 PRO A CA 1
ATOM 655 C C . PRO A 1 82 ? 28.073 -18.368 3.255 1.00 36.72 82 PRO A C 1
ATOM 657 O O . PRO A 1 82 ? 27.407 -17.381 3.566 1.00 36.72 82 PRO A O 1
ATOM 660 N N . GLU A 1 83 ? 27.681 -19.197 2.291 1.00 37.28 83 GLU A N 1
ATOM 661 C CA . GLU A 1 83 ? 26.402 -19.077 1.583 1.00 37.28 83 GLU A CA 1
ATOM 662 C C . GLU A 1 83 ? 25.226 -19.348 2.541 1.00 37.28 83 GLU A C 1
ATOM 664 O O . GLU A 1 83 ? 25.105 -20.449 3.084 1.00 37.28 83 GLU A O 1
ATOM 669 N N . ARG A 1 84 ? 24.336 -18.363 2.753 1.00 38.34 84 ARG A N 1
ATOM 670 C CA . ARG A 1 84 ? 23.054 -18.560 3.459 1.00 38.34 84 ARG A CA 1
ATOM 671 C C . ARG A 1 84 ? 21.887 -17.792 2.828 1.00 38.34 84 ARG A C 1
ATOM 673 O O . ARG A 1 84 ? 22.004 -16.629 2.431 1.00 38.34 84 ARG A O 1
ATOM 680 N N . SER A 1 85 ? 20.766 -18.507 2.755 1.00 36.12 85 SER A N 1
ATOM 681 C CA . SER A 1 85 ? 19.601 -18.310 1.881 1.00 36.12 85 SER A CA 1
ATOM 682 C C . SER A 1 85 ? 18.830 -16.991 2.060 1.00 36.12 85 SER A C 1
ATOM 684 O O . SER A 1 85 ? 18.871 -16.396 3.138 1.00 36.12 85 SER A O 1
ATOM 686 N N . PRO A 1 86 ? 18.117 -16.500 1.025 1.00 38.66 86 PRO A N 1
ATOM 687 C CA . PRO A 1 86 ? 17.300 -15.287 1.109 1.00 38.66 86 PRO A CA 1
ATOM 688 C C . PRO A 1 86 ? 16.183 -15.405 2.152 1.00 38.66 86 PRO A C 1
ATOM 690 O O . PRO A 1 86 ? 15.540 -16.446 2.274 1.00 38.66 86 PRO A O 1
ATOM 693 N N . VAL A 1 87 ? 15.933 -14.306 2.867 1.00 45.62 87 VAL A N 1
ATOM 694 C CA . VAL A 1 87 ? 14.692 -14.126 3.623 1.00 45.62 87 VAL A CA 1
ATOM 695 C C . VAL A 1 87 ? 13.605 -13.738 2.637 1.00 45.62 87 VAL A C 1
ATOM 697 O O . VAL A 1 87 ? 13.796 -12.892 1.766 1.00 45.62 87 VAL A O 1
ATOM 700 N N . LEU A 1 88 ? 12.487 -14.429 2.777 1.00 44.38 88 LEU A N 1
ATOM 701 C CA . LEU A 1 88 ? 11.260 -14.248 2.018 1.00 44.38 88 LEU A CA 1
ATOM 702 C C . LEU A 1 88 ? 10.388 -13.193 2.736 1.00 44.38 88 LEU A C 1
ATOM 704 O O . LEU A 1 88 ? 10.714 -12.828 3.870 1.00 44.38 88 LEU A O 1
ATOM 708 N N . PRO A 1 89 ? 9.274 -12.719 2.144 1.00 45.44 89 PRO A N 1
ATOM 709 C CA . PRO A 1 89 ? 8.275 -11.951 2.889 1.00 45.44 89 PRO A CA 1
ATOM 710 C C . PRO A 1 89 ? 7.871 -12.648 4.191 1.00 45.44 89 PRO A C 1
ATOM 712 O O . PRO A 1 89 ? 8.029 -13.867 4.335 1.00 45.44 89 PRO A O 1
ATOM 715 N N . ASN A 1 90 ? 7.323 -11.892 5.142 1.00 50.12 90 ASN A N 1
ATOM 716 C CA . ASN A 1 90 ? 6.818 -12.494 6.368 1.00 50.12 90 ASN A CA 1
ATOM 717 C C . ASN A 1 90 ? 5.718 -13.496 5.968 1.00 50.12 90 ASN A C 1
ATOM 719 O O . ASN A 1 90 ? 4.814 -13.114 5.229 1.00 50.12 90 ASN A O 1
ATOM 723 N N . PRO A 1 91 ? 5.728 -14.759 6.437 1.00 42.38 91 PRO A N 1
ATOM 724 C CA . PRO A 1 91 ? 4.734 -15.765 6.036 1.00 42.38 91 PRO A CA 1
ATOM 725 C C . PRO A 1 91 ? 3.282 -15.431 6.443 1.00 42.38 91 PRO A C 1
ATOM 727 O O . PRO A 1 91 ? 2.379 -16.236 6.226 1.00 42.38 91 PRO A O 1
ATOM 730 N N . LYS A 1 92 ? 3.051 -14.26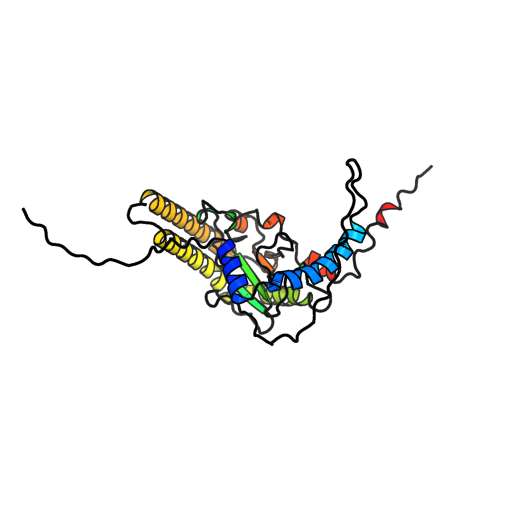8 7.066 1.00 55.16 92 LYS A N 1
ATOM 731 C CA . LYS A 1 92 ? 1.736 -13.685 7.365 1.00 55.16 92 LYS A CA 1
ATOM 732 C C . LYS A 1 92 ? 1.268 -12.646 6.340 1.00 55.16 92 LYS A C 1
ATOM 734 O O . LYS A 1 92 ? 0.119 -12.216 6.426 1.00 55.16 92 LYS A O 1
ATOM 739 N N . ASP A 1 93 ? 2.131 -12.217 5.426 1.00 69.12 93 ASP A N 1
ATOM 740 C CA . ASP A 1 93 ? 1.789 -11.237 4.402 1.00 69.12 93 ASP A CA 1
ATOM 741 C C . ASP A 1 93 ? 0.964 -11.921 3.301 1.00 69.12 93 ASP A C 1
ATOM 743 O O . ASP A 1 93 ? 1.284 -13.025 2.856 1.00 69.12 93 ASP A O 1
ATOM 747 N N . LYS A 1 94 ? -0.126 -11.283 2.857 1.00 77.88 94 LYS A N 1
ATOM 748 C CA . LYS A 1 94 ? -0.967 -11.835 1.788 1.00 77.88 94 LYS A CA 1
ATOM 749 C C . LYS A 1 94 ? -0.271 -11.622 0.444 1.00 77.88 94 LYS A C 1
ATOM 751 O O . LYS A 1 94 ? -0.246 -10.505 -0.074 1.00 77.88 94 LYS A O 1
ATOM 756 N N . GLU A 1 95 ? 0.272 -12.701 -0.108 1.00 83.69 95 GLU A N 1
ATOM 757 C CA . GLU A 1 95 ? 0.738 -12.756 -1.494 1.00 83.69 95 GLU A CA 1
ATOM 758 C C . GLU A 1 95 ? -0.465 -12.786 -2.443 1.00 83.69 95 GLU A C 1
ATOM 760 O O . GLU A 1 95 ? -1.382 -13.595 -2.277 1.00 83.69 95 GLU A O 1
ATOM 765 N N . PHE A 1 96 ? -0.465 -11.905 -3.441 1.00 75.69 96 PHE A N 1
ATOM 766 C CA . PHE A 1 96 ? -1.488 -11.873 -4.482 1.00 75.69 96 PHE A CA 1
ATOM 767 C C . PHE A 1 96 ? -1.077 -12.694 -5.719 1.00 75.69 96 PHE A C 1
ATOM 769 O O . PHE A 1 96 ? 0.125 -12.852 -5.993 1.00 75.69 96 PHE A O 1
ATOM 776 N N . PRO A 1 97 ? -2.052 -13.184 -6.514 1.00 67.00 97 PRO A N 1
ATOM 777 C CA . PRO A 1 97 ? -1.772 -13.757 -7.826 1.00 67.00 97 PRO A CA 1
ATOM 778 C C . PRO A 1 97 ? -1.054 -12.747 -8.739 1.00 67.00 97 PRO A C 1
ATOM 780 O O . PRO A 1 97 ? -1.240 -11.538 -8.632 1.00 67.00 97 PRO A O 1
ATOM 783 N N . GLY A 1 98 ? -0.186 -13.259 -9.615 1.00 69.06 98 GLY A N 1
ATOM 784 C CA . GLY A 1 98 ? 0.769 -12.459 -10.394 1.00 69.06 98 GLY A CA 1
ATOM 785 C C . GLY A 1 98 ? 2.178 -12.411 -9.793 1.00 69.06 98 GLY A C 1
ATOM 786 O O . GLY A 1 98 ? 3.123 -12.099 -10.508 1.00 69.06 98 GLY A O 1
ATOM 787 N N . SER A 1 99 ? 2.346 -12.798 -8.525 1.00 77.88 99 SER A N 1
ATOM 788 C CA . SER A 1 99 ? 3.667 -13.090 -7.951 1.00 77.88 99 SER A CA 1
ATOM 789 C C . SER A 1 99 ? 4.385 -14.193 -8.746 1.00 77.88 99 SER A C 1
ATOM 791 O O . SER A 1 99 ? 3.763 -15.186 -9.131 1.00 77.88 99 SER A O 1
ATOM 793 N N . ASN A 1 100 ? 5.688 -14.032 -8.984 1.00 86.50 100 ASN A N 1
ATOM 794 C CA . ASN A 1 100 ? 6.514 -14.959 -9.760 1.00 86.50 100 ASN A CA 1
ATOM 795 C C . ASN A 1 100 ? 7.846 -15.259 -9.029 1.00 86.50 100 ASN A C 1
ATOM 797 O O . ASN A 1 100 ? 7.996 -14.977 -7.840 1.00 86.50 100 ASN A O 1
ATOM 801 N N . ASN A 1 101 ? 8.819 -15.868 -9.715 1.00 89.25 101 ASN A N 1
ATOM 802 C CA . ASN A 1 101 ? 10.122 -16.197 -9.116 1.00 89.25 101 ASN A CA 1
ATOM 803 C C . ASN A 1 101 ? 11.052 -14.976 -8.932 1.00 89.25 101 ASN A C 1
ATOM 805 O O . ASN A 1 101 ? 12.070 -15.087 -8.251 1.00 89.25 101 ASN A O 1
ATOM 809 N N . GLU A 1 102 ? 10.728 -13.831 -9.535 1.00 92.38 102 GLU A N 1
ATOM 810 C CA . GLU A 1 102 ? 11.549 -12.613 -9.559 1.00 92.38 102 GLU A CA 1
ATOM 811 C C . GLU A 1 102 ? 11.051 -11.558 -8.563 1.00 92.38 102 GLU A C 1
ATOM 813 O O . GLU A 1 102 ? 11.866 -10.863 -7.955 1.00 92.38 102 GLU A O 1
ATOM 818 N N . PHE A 1 103 ? 9.736 -11.459 -8.345 1.00 94.56 103 PHE A N 1
ATOM 819 C CA . PHE A 1 103 ? 9.110 -10.569 -7.364 1.00 94.56 103 PHE A CA 1
ATOM 820 C C . PHE A 1 103 ? 7.743 -11.086 -6.888 1.00 94.56 103 PHE A C 1
ATOM 822 O O . PHE A 1 103 ? 7.118 -11.957 -7.496 1.00 94.56 103 PHE A O 1
ATOM 829 N N . LYS A 1 104 ? 7.246 -10.483 -5.807 1.00 94.62 104 LYS A N 1
ATOM 830 C CA . LYS A 1 104 ? 5.908 -10.717 -5.254 1.00 94.62 104 LYS A CA 1
ATOM 831 C C . LYS A 1 104 ? 5.089 -9.434 -5.228 1.00 94.62 104 LYS A C 1
ATOM 833 O O . LYS A 1 104 ? 5.629 -8.360 -4.967 1.00 94.62 104 LYS A O 1
ATOM 838 N N . LEU A 1 105 ? 3.785 -9.560 -5.468 1.00 95.19 105 LEU A N 1
ATOM 839 C CA . LEU A 1 105 ? 2.807 -8.514 -5.171 1.00 95.19 105 LEU A CA 1
ATOM 840 C C . LEU A 1 105 ? 2.202 -8.821 -3.804 1.00 95.19 105 LEU A C 1
ATOM 842 O O . LEU A 1 105 ? 1.592 -9.873 -3.607 1.00 95.19 105 LEU A O 1
ATOM 846 N N . VAL A 1 106 ? 2.406 -7.913 -2.856 1.00 94.06 106 VAL A N 1
ATOM 847 C CA . VAL A 1 106 ? 2.113 -8.127 -1.439 1.00 94.06 106 VAL A CA 1
ATOM 848 C C . VAL A 1 106 ? 1.205 -7.014 -0.941 1.00 94.06 106 VAL A C 1
ATOM 850 O O . VAL A 1 106 ? 1.436 -5.837 -1.216 1.00 94.06 106 VAL A O 1
ATOM 853 N N . ALA A 1 107 ? 0.155 -7.360 -0.209 1.00 89.44 107 ALA A N 1
ATOM 854 C CA . ALA A 1 107 ? -0.708 -6.359 0.403 1.00 89.44 107 ALA A CA 1
ATOM 855 C C . ALA A 1 107 ? 0.008 -5.617 1.543 1.00 89.44 107 ALA A C 1
ATOM 857 O O . ALA A 1 107 ? 0.706 -6.253 2.337 1.00 89.44 107 ALA A O 1
ATOM 858 N N . ASN A 1 108 ? -0.221 -4.307 1.705 1.00 89.94 108 ASN A N 1
ATOM 859 C CA . ASN A 1 108 ? 0.150 -3.660 2.964 1.00 89.94 108 ASN A CA 1
ATOM 860 C C . ASN A 1 108 ? -0.640 -4.300 4.133 1.00 89.94 108 ASN A C 1
ATOM 862 O O . ASN A 1 108 ? -1.795 -4.714 3.990 1.00 89.94 108 ASN A O 1
ATOM 866 N N . THR A 1 109 ? 0.011 -4.435 5.288 1.00 90.25 109 THR A N 1
ATOM 867 C CA . THR A 1 109 ? -0.564 -5.006 6.517 1.00 90.25 109 THR A CA 1
ATOM 868 C C . THR A 1 109 ? -1.022 -3.936 7.512 1.00 90.25 109 THR A C 1
ATOM 870 O O . THR A 1 109 ? -1.667 -4.275 8.508 1.00 90.25 109 THR A O 1
ATOM 873 N N . SER A 1 110 ? -0.724 -2.664 7.232 1.00 90.88 110 SER A N 1
ATOM 874 C CA . SER A 1 110 ? -1.349 -1.494 7.850 1.00 90.88 110 SER A CA 1
ATOM 875 C C . SER A 1 110 ? -2.627 -1.094 7.121 1.00 90.88 110 SER A C 1
ATOM 877 O O . SER A 1 110 ? -2.686 -1.128 5.893 1.00 90.88 110 SER A O 1
ATOM 879 N N . SER A 1 111 ? -3.629 -0.664 7.887 1.00 91.44 111 SER A N 1
ATOM 880 C CA . SER A 1 111 ? -4.851 -0.050 7.369 1.00 91.44 111 SER A CA 1
ATOM 881 C C . SER A 1 111 ? -4.528 1.286 6.713 1.00 91.44 111 SER A C 1
ATOM 883 O O . SER A 1 111 ? -3.602 1.979 7.140 1.00 91.44 111 SER A O 1
ATOM 885 N N . PHE A 1 112 ? -5.294 1.670 5.697 1.00 94.19 112 PHE A N 1
ATOM 886 C CA . PHE A 1 112 ? -5.173 2.984 5.068 1.00 94.19 112 PHE A CA 1
ATOM 887 C C . PHE A 1 112 ? -5.607 4.138 5.988 1.00 94.19 112 PHE A C 1
ATOM 889 O O . PHE A 1 112 ? -5.247 5.277 5.715 1.00 94.19 112 PHE A O 1
ATOM 896 N N . ASP A 1 113 ? -6.388 3.869 7.043 1.00 96.56 113 ASP A N 1
ATOM 897 C CA . ASP A 1 113 ? -7.038 4.915 7.838 1.00 96.56 113 ASP A CA 1
ATOM 898 C C . ASP A 1 113 ? -6.224 5.328 9.076 1.00 96.56 113 ASP A C 1
ATOM 900 O O . ASP A 1 113 ? -6.009 4.543 10.008 1.00 96.56 113 ASP A O 1
ATOM 904 N N . VAL A 1 114 ? -5.831 6.604 9.130 1.00 96.19 114 VAL A N 1
ATOM 905 C CA . VAL A 1 114 ? -5.141 7.216 10.280 1.00 96.19 114 VAL A CA 1
ATOM 906 C C . VAL A 1 114 ? -5.953 7.179 11.580 1.00 96.19 114 VAL A C 1
ATOM 908 O O . VAL A 1 114 ? -5.359 7.215 12.658 1.00 96.19 114 VAL A O 1
ATOM 911 N N . ALA A 1 115 ? -7.284 7.054 11.524 1.00 96.19 115 ALA A N 1
ATOM 912 C CA . ALA A 1 115 ? -8.130 6.878 12.704 1.00 96.19 115 ALA A CA 1
ATOM 913 C C . ALA A 1 115 ? -7.767 5.608 13.485 1.00 96.19 115 ALA A C 1
ATOM 915 O O . ALA A 1 115 ? -7.835 5.610 14.712 1.00 96.19 115 ALA A O 1
ATOM 916 N N . GLN A 1 116 ? -7.305 4.548 12.813 1.00 95.88 116 GLN A N 1
ATOM 917 C CA . GLN A 1 116 ? -6.833 3.338 13.492 1.00 95.88 116 GLN A CA 1
ATOM 918 C C . GLN A 1 116 ? -5.435 3.489 14.109 1.00 95.88 116 GLN A C 1
ATOM 920 O O . GLN A 1 116 ? -4.995 2.591 14.822 1.00 95.88 116 GLN A O 1
ATOM 925 N N . TYR A 1 117 ? -4.742 4.612 13.907 1.00 95.56 117 TYR A N 1
ATOM 926 C CA . TYR A 1 117 ? -3.401 4.861 14.445 1.00 95.56 117 TYR A CA 1
ATOM 927 C C . TYR A 1 117 ? -3.322 6.212 15.175 1.00 95.56 117 TYR A C 1
ATOM 929 O O . TYR A 1 117 ? -2.465 7.035 14.846 1.00 95.56 117 TYR A O 1
ATOM 937 N N . PRO A 1 118 ? -4.176 6.459 16.191 1.00 93.19 118 PRO A N 1
ATOM 938 C CA . PRO A 1 118 ? -4.321 7.777 16.815 1.00 93.19 118 PRO A CA 1
ATOM 939 C C . PRO A 1 118 ? -3.024 8.329 17.417 1.00 93.19 118 PRO A C 1
ATOM 941 O O . PRO A 1 118 ? -2.839 9.542 17.457 1.00 93.19 118 PRO A O 1
ATOM 944 N N . ASP A 1 119 ? -2.139 7.443 17.874 1.00 93.62 119 ASP A N 1
ATOM 945 C CA . ASP A 1 119 ? -0.884 7.797 18.538 1.00 93.62 119 ASP A CA 1
ATOM 946 C C . ASP A 1 119 ? 0.337 7.645 17.597 1.00 93.62 119 ASP A C 1
ATOM 948 O O . ASP A 1 119 ? 1.469 7.905 17.993 1.00 93.62 119 ASP A O 1
ATOM 952 N N . SER A 1 120 ? 0.132 7.184 16.353 1.00 92.56 120 SER A N 1
ATOM 953 C CA . SER A 1 120 ? 1.198 6.957 15.356 1.00 92.56 120 SER A CA 1
ATOM 954 C C . SER A 1 120 ? 0.674 6.962 13.901 1.00 92.56 120 SER A C 1
ATOM 956 O O . SER A 1 120 ? 0.823 5.965 13.186 1.00 92.56 120 SER A O 1
ATOM 958 N N . PRO A 1 121 ? 0.069 8.068 13.417 1.00 92.38 121 PRO A N 1
ATOM 959 C CA . PRO A 1 121 ? -0.594 8.133 12.107 1.00 92.38 121 PRO A CA 1
ATOM 960 C C . PRO A 1 121 ? 0.328 7.825 10.914 1.00 92.38 121 PRO A C 1
ATOM 962 O O . PRO A 1 121 ? -0.151 7.375 9.876 1.00 92.38 121 PRO A O 1
ATOM 965 N N . GLN A 1 122 ? 1.651 7.968 11.060 1.00 89.69 122 GLN A N 1
ATOM 966 C CA . GLN A 1 122 ? 2.655 7.513 10.086 1.00 89.69 122 GLN A CA 1
ATOM 967 C C . GLN A 1 122 ? 2.557 6.019 9.734 1.00 89.69 122 GLN A C 1
ATOM 969 O O . GLN A 1 122 ? 3.049 5.608 8.685 1.00 89.69 122 GLN A O 1
ATOM 974 N N . ARG A 1 123 ? 1.938 5.201 10.594 1.00 90.56 123 ARG A N 1
ATOM 975 C CA . ARG A 1 123 ? 1.772 3.761 10.368 1.00 90.56 123 ARG A CA 1
ATOM 976 C C . ARG A 1 123 ? 0.680 3.424 9.361 1.00 90.56 123 ARG A C 1
ATOM 978 O O . ARG A 1 123 ? 0.686 2.290 8.890 1.00 90.56 123 ARG A O 1
ATOM 985 N N . ALA A 1 124 ? -0.227 4.351 9.053 1.00 91.88 124 ALA A N 1
ATOM 986 C CA . ALA A 1 124 ? -1.263 4.135 8.052 1.00 91.88 124 ALA A CA 1
ATOM 987 C C . ALA A 1 124 ? -0.656 3.874 6.660 1.00 91.88 124 ALA A C 1
ATOM 989 O O . ALA A 1 124 ? 0.418 4.382 6.323 1.00 91.88 124 ALA A O 1
ATOM 990 N N . GLY A 1 125 ? -1.356 3.080 5.850 1.00 88.19 125 GLY A N 1
ATOM 991 C CA . GLY A 1 125 ? -1.070 2.931 4.426 1.00 88.19 125 GLY A CA 1
ATOM 992 C C . GLY A 1 125 ? -1.254 4.252 3.674 1.00 88.19 125 GLY A C 1
ATOM 993 O O . GLY A 1 125 ? -1.978 5.133 4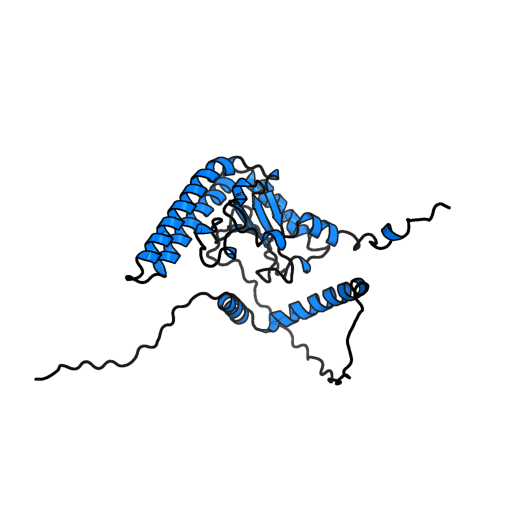.121 1.00 88.19 125 GLY A O 1
ATOM 994 N N . MET A 1 126 ? -0.589 4.385 2.525 1.00 91.38 126 MET A N 1
ATOM 995 C CA . MET A 1 126 ? -0.501 5.627 1.740 1.00 91.38 126 MET A CA 1
ATOM 996 C C . MET A 1 126 ? -1.765 5.973 0.943 1.00 91.38 126 MET A C 1
ATOM 998 O O . MET A 1 126 ? -1.952 7.123 0.543 1.00 91.38 126 MET A O 1
ATOM 1002 N N . SER A 1 127 ? -2.642 5.002 0.713 1.00 95.56 127 SER A N 1
ATOM 1003 C CA . SER A 1 127 ? -3.990 5.200 0.179 1.00 95.56 127 SER A CA 1
ATOM 1004 C C . SER A 1 127 ? -4.832 3.959 0.485 1.00 95.56 127 SER A C 1
ATOM 1006 O O . SER A 1 127 ? -4.285 2.941 0.912 1.00 95.56 127 SER A O 1
ATOM 1008 N N . PHE A 1 128 ? -6.133 4.019 0.202 1.00 97.06 128 PHE A N 1
ATOM 1009 C CA . PHE A 1 128 ? -7.059 2.886 0.279 1.00 97.06 128 PHE A CA 1
ATOM 1010 C C . PHE A 1 128 ? -6.530 1.618 -0.402 1.00 97.06 128 PHE A C 1
ATOM 1012 O O . PHE A 1 128 ? -6.612 0.534 0.162 1.00 97.06 128 PHE A O 1
ATOM 1019 N N . ILE A 1 129 ? -5.944 1.743 -1.597 1.00 97.31 129 ILE A N 1
ATOM 1020 C CA . ILE A 1 129 ? -5.254 0.632 -2.256 1.00 97.31 129 ILE A CA 1
ATOM 1021 C C . ILE A 1 129 ? -3.757 0.844 -2.078 1.00 97.31 129 ILE A C 1
ATOM 1023 O O . ILE A 1 129 ? -3.168 1.657 -2.779 1.00 97.31 129 ILE A O 1
ATOM 1027 N N . HIS A 1 130 ? -3.130 0.124 -1.150 1.00 96.19 130 HIS A N 1
ATOM 1028 C CA . HIS A 1 130 ? -1.675 0.147 -0.974 1.00 96.19 130 HIS A CA 1
ATOM 1029 C C . HIS A 1 130 ? -1.108 -1.265 -1.132 1.00 96.19 130 HIS A C 1
ATOM 1031 O O . HIS A 1 130 ? -1.225 -2.109 -0.240 1.00 96.19 130 HIS A O 1
ATOM 1037 N N . VAL A 1 131 ? -0.506 -1.514 -2.294 1.00 96.38 131 VAL A N 1
ATOM 1038 C CA . VAL A 1 131 ? 0.172 -2.771 -2.643 1.00 96.38 131 VAL A CA 1
ATOM 1039 C C . VAL A 1 131 ? 1.677 -2.511 -2.732 1.00 96.38 131 VAL A C 1
ATOM 1041 O O . VAL A 1 131 ? 2.110 -1.419 -3.100 1.00 96.38 131 VAL A O 1
ATOM 1044 N N . LEU A 1 132 ? 2.475 -3.510 -2.371 1.00 96.75 132 LEU A N 1
ATOM 1045 C CA . LEU A 1 132 ? 3.930 -3.491 -2.438 1.00 96.75 132 LEU A CA 1
ATOM 1046 C C . LEU A 1 132 ? 4.411 -4.495 -3.490 1.00 96.75 132 LEU A C 1
ATOM 1048 O O . LEU A 1 132 ? 4.096 -5.682 -3.412 1.00 96.75 132 LEU A O 1
ATOM 1052 N N . GLY A 1 133 ? 5.196 -4.030 -4.458 1.00 97.00 133 GLY A N 1
ATOM 1053 C CA . GLY A 1 133 ? 5.962 -4.895 -5.354 1.00 97.00 133 GLY A CA 1
ATOM 1054 C C . GLY A 1 133 ? 7.345 -5.159 -4.771 1.00 97.00 133 GLY A C 1
ATOM 1055 O O . GLY A 1 133 ? 8.143 -4.230 -4.666 1.00 97.00 133 GLY A O 1
ATOM 1056 N N . VAL A 1 134 ? 7.634 -6.399 -4.378 1.00 96.44 134 VAL A N 1
ATOM 1057 C CA . VAL A 1 134 ? 8.854 -6.762 -3.637 1.00 96.44 134 VAL A CA 1
ATOM 1058 C C . VAL A 1 134 ? 9.692 -7.752 -4.453 1.00 96.44 134 VAL A C 1
ATOM 1060 O O . VAL A 1 134 ? 9.290 -8.911 -4.578 1.00 96.44 134 VAL A O 1
ATOM 1063 N N . PRO A 1 135 ? 10.851 -7.348 -5.007 1.00 95.62 135 PRO A N 1
ATOM 1064 C CA . PRO A 1 135 ? 11.789 -8.262 -5.649 1.00 95.62 135 PRO A CA 1
ATOM 1065 C C . PRO A 1 135 ? 12.280 -9.358 -4.700 1.00 95.62 135 PRO A C 1
ATOM 1067 O O . PRO A 1 135 ? 12.580 -9.104 -3.533 1.00 95.62 135 PRO A O 1
ATOM 1070 N N . MET A 1 136 ? 12.418 -10.569 -5.237 1.00 94.38 136 MET A N 1
ATOM 1071 C CA . MET A 1 136 ? 13.022 -11.727 -4.570 1.00 94.38 136 MET A CA 1
ATOM 1072 C C . MET A 1 136 ? 14.552 -11.618 -4.519 1.00 94.38 136 MET A C 1
ATOM 1074 O O . MET A 1 136 ? 15.200 -12.189 -3.640 1.00 94.38 136 MET A O 1
ATOM 1078 N N . ALA A 1 137 ? 15.141 -10.864 -5.453 1.00 92.62 137 ALA A N 1
ATOM 1079 C CA . ALA A 1 137 ? 16.544 -10.479 -5.407 1.00 92.62 137 ALA A CA 1
ATOM 1080 C C . ALA A 1 137 ? 16.800 -9.519 -4.232 1.00 92.62 137 ALA A C 1
ATOM 1082 O O . ALA A 1 137 ? 16.057 -8.559 -4.030 1.00 92.62 137 ALA A O 1
ATOM 1083 N N . ARG A 1 138 ? 17.886 -9.747 -3.481 1.00 91.50 138 ARG A N 1
ATOM 1084 C CA . ARG A 1 138 ? 18.326 -8.865 -2.386 1.00 91.50 138 ARG A CA 1
ATOM 1085 C C . ARG A 1 138 ? 18.894 -7.556 -2.947 1.00 91.50 138 ARG A C 1
ATOM 1087 O O . ARG A 1 138 ? 20.097 -7.444 -3.164 1.00 91.50 138 ARG A O 1
ATOM 1094 N N . ILE A 1 139 ? 18.026 -6.582 -3.193 1.00 93.56 139 ILE A N 1
ATOM 1095 C CA . ILE A 1 139 ? 18.394 -5.227 -3.616 1.00 93.56 139 ILE A CA 1
ATOM 1096 C C . ILE A 1 139 ? 18.118 -4.299 -2.433 1.00 93.56 139 ILE A C 1
ATOM 1098 O O . ILE A 1 139 ? 16.977 -4.203 -1.997 1.00 93.56 139 ILE A O 1
ATOM 1102 N N . PHE A 1 140 ? 19.146 -3.626 -1.911 1.00 91.81 140 PHE A N 1
ATOM 1103 C CA . PHE A 1 140 ? 19.057 -2.825 -0.680 1.00 91.81 140 PHE A CA 1
ATOM 1104 C C . PHE A 1 140 ? 17.972 -1.738 -0.732 1.00 91.81 140 PHE A C 1
ATOM 1106 O O . PHE A 1 140 ? 17.143 -1.625 0.163 1.00 91.81 140 PHE A O 1
ATOM 1113 N N . ASN A 1 141 ? 17.954 -0.924 -1.785 1.00 94.69 141 ASN A N 1
ATOM 1114 C CA . ASN A 1 141 ? 16.998 0.168 -1.950 1.00 94.69 141 ASN A CA 1
ATOM 1115 C C . ASN A 1 141 ? 16.986 0.623 -3.424 1.00 94.69 141 ASN A C 1
ATOM 1117 O O . ASN A 1 141 ? 17.825 0.184 -4.211 1.00 94.69 141 ASN A O 1
ATOM 1121 N N . GLY A 1 142 ? 16.084 1.535 -3.803 1.00 92.75 142 GLY A N 1
ATOM 1122 C CA . GLY A 1 142 ? 16.083 2.155 -5.132 1.00 92.75 142 GLY A CA 1
ATOM 1123 C C . GLY A 1 142 ? 17.402 2.855 -5.490 1.00 92.75 142 GLY A C 1
ATOM 1124 O O . GLY A 1 142 ? 17.780 2.850 -6.656 1.00 92.75 142 GLY A O 1
ATOM 1125 N N . VAL A 1 143 ? 18.156 3.363 -4.504 1.00 93.81 143 VAL A N 1
ATOM 1126 C CA . VAL A 1 143 ? 19.496 3.949 -4.736 1.00 93.81 143 VAL A CA 1
ATOM 1127 C C . VAL A 1 143 ? 20.569 2.930 -5.155 1.00 93.81 143 VAL A C 1
ATOM 1129 O O . VAL A 1 143 ? 21.610 3.330 -5.661 1.00 93.81 143 VAL A O 1
ATOM 1132 N N . ALA A 1 144 ? 20.328 1.627 -4.967 1.00 95.19 144 ALA A N 1
ATOM 1133 C CA . ALA A 1 144 ? 21.236 0.544 -5.369 1.00 95.19 144 ALA A CA 1
ATOM 1134 C C . ALA A 1 144 ? 20.893 -0.050 -6.755 1.00 95.19 144 ALA A C 1
ATOM 1136 O O . ALA A 1 144 ? 21.485 -1.045 -7.186 1.00 95.19 144 ALA A O 1
ATOM 1137 N N . LEU A 1 145 ? 19.907 0.524 -7.452 1.00 95.19 145 LEU A N 1
ATOM 1138 C CA . LEU A 1 145 ? 19.548 0.119 -8.806 1.00 95.19 145 LEU A CA 1
ATOM 1139 C C . LEU A 1 145 ? 20.530 0.680 -9.842 1.00 95.19 145 LEU A C 1
ATOM 1141 O O . LEU A 1 145 ? 21.094 1.761 -9.700 1.00 95.19 145 LEU A O 1
ATOM 1145 N N . ASN A 1 146 ? 20.717 -0.077 -10.917 1.00 94.06 146 ASN A N 1
ATOM 1146 C CA . ASN A 1 146 ? 21.613 0.223 -12.024 1.00 94.06 146 ASN A CA 1
ATOM 1147 C C . ASN A 1 146 ? 21.014 -0.280 -13.352 1.00 94.06 146 ASN A C 1
ATOM 1149 O O . ASN A 1 146 ? 20.005 -0.987 -13.367 1.00 94.06 146 ASN A O 1
ATOM 1153 N N . LYS A 1 147 ? 21.657 0.042 -14.481 1.00 94.50 147 LYS A N 1
ATOM 1154 C CA . LYS A 1 147 ? 21.162 -0.278 -15.836 1.00 94.50 147 LYS A CA 1
ATOM 1155 C C . LYS A 1 147 ? 20.854 -1.764 -16.086 1.00 94.50 147 LYS A C 1
ATOM 1157 O O . LYS A 1 147 ? 20.066 -2.059 -16.977 1.00 94.50 147 LYS A O 1
ATOM 1162 N N . SER A 1 148 ? 21.443 -2.696 -15.328 1.00 94.69 148 SER A N 1
ATOM 1163 C CA . SER A 1 148 ? 21.195 -4.138 -15.497 1.00 94.69 148 SER A CA 1
ATOM 1164 C C . SER A 1 148 ? 19.987 -4.669 -14.714 1.00 94.69 148 SER A C 1
ATOM 1166 O O . SER A 1 148 ? 19.400 -5.661 -15.135 1.00 94.69 148 SER A O 1
ATOM 1168 N N . ASN A 1 149 ? 19.596 -4.025 -13.605 1.00 95.12 149 ASN A N 1
ATOM 1169 C CA . ASN A 1 149 ? 18.540 -4.521 -12.710 1.00 95.12 149 ASN A CA 1
ATOM 1170 C C . ASN A 1 149 ? 17.329 -3.579 -12.561 1.00 95.12 149 ASN A C 1
ATOM 1172 O O . ASN A 1 149 ? 16.269 -4.039 -12.149 1.00 95.12 149 ASN A O 1
ATOM 1176 N N . VAL A 1 150 ? 17.431 -2.302 -12.955 1.00 96.19 150 VAL A N 1
ATOM 1177 C CA . VAL A 1 150 ? 16.348 -1.298 -12.849 1.00 96.19 150 VAL A CA 1
ATOM 1178 C C . VAL A 1 150 ? 15.057 -1.699 -13.577 1.00 96.19 150 VAL A C 1
ATOM 1180 O O . VAL A 1 150 ? 13.968 -1.250 -13.214 1.00 96.19 150 VAL A O 1
ATOM 1183 N N . ARG A 1 151 ? 15.160 -2.600 -14.563 1.00 96.25 151 ARG A N 1
ATOM 1184 C CA . ARG A 1 151 ? 14.020 -3.161 -15.294 1.00 96.25 151 ARG A CA 1
ATOM 1185 C C . ARG A 1 151 ? 12.994 -3.851 -14.382 1.00 96.25 151 ARG A C 1
ATOM 1187 O O . ARG A 1 151 ? 11.809 -3.726 -14.669 1.00 96.25 151 ARG A O 1
ATOM 1194 N N . ILE A 1 152 ? 13.409 -4.442 -13.253 1.00 96.94 152 ILE A N 1
ATOM 1195 C CA . ILE A 1 152 ? 12.503 -5.139 -12.316 1.00 96.94 152 ILE A CA 1
ATOM 1196 C C . ILE A 1 152 ? 11.320 -4.267 -11.868 1.00 96.94 152 ILE A C 1
ATOM 1198 O O . ILE A 1 152 ? 10.225 -4.767 -11.632 1.00 96.94 152 ILE A O 1
ATOM 1202 N N . LEU A 1 153 ? 11.521 -2.946 -11.798 1.00 97.44 153 LEU A N 1
ATOM 1203 C CA . LEU A 1 153 ? 10.466 -1.981 -11.498 1.00 97.44 153 LEU A CA 1
ATOM 1204 C C . LEU A 1 153 ? 9.366 -1.989 -12.568 1.00 97.44 153 LEU A C 1
ATOM 1206 O O . LEU A 1 153 ? 8.191 -1.948 -12.225 1.00 97.44 153 LEU A O 1
ATOM 1210 N N . GLN A 1 154 ? 9.736 -2.079 -13.848 1.00 97.56 154 GLN A N 1
ATOM 1211 C CA . GLN A 1 154 ? 8.782 -2.160 -14.952 1.00 97.56 154 GLN A CA 1
ATOM 1212 C C . GLN A 1 154 ? 8.052 -3.500 -14.958 1.00 97.56 154 GLN A C 1
ATOM 1214 O O . GLN A 1 154 ? 6.833 -3.515 -15.081 1.00 97.56 154 GLN A O 1
ATOM 1219 N N . ASP A 1 155 ? 8.771 -4.608 -14.758 1.00 96.50 155 ASP A N 1
ATOM 1220 C CA . ASP A 1 155 ? 8.166 -5.943 -14.773 1.00 96.50 155 ASP A CA 1
ATOM 1221 C C . ASP A 1 155 ? 7.124 -6.094 -13.624 1.00 96.50 155 ASP A C 1
ATOM 1223 O O . ASP A 1 155 ? 6.070 -6.713 -13.809 1.00 96.50 155 ASP A O 1
ATOM 1227 N N . ILE A 1 156 ? 7.346 -5.428 -12.474 1.00 97.62 156 ILE A N 1
ATOM 1228 C CA . ILE A 1 156 ? 6.356 -5.256 -11.388 1.00 97.62 156 ILE A CA 1
ATOM 1229 C C . ILE A 1 156 ? 5.149 -4.410 -11.837 1.00 97.62 156 ILE A C 1
ATOM 1231 O O . ILE A 1 156 ? 4.007 -4.817 -11.609 1.00 97.62 156 ILE A O 1
ATOM 1235 N N . ILE A 1 157 ? 5.377 -3.235 -12.443 1.00 97.75 157 ILE A N 1
ATOM 1236 C CA . ILE A 1 157 ? 4.315 -2.304 -12.885 1.00 97.75 157 ILE A CA 1
ATOM 1237 C C . ILE A 1 157 ? 3.410 -2.961 -13.926 1.00 97.75 157 ILE A C 1
ATOM 1239 O O . ILE A 1 157 ? 2.186 -2.905 -13.794 1.00 97.75 157 ILE A O 1
ATOM 1243 N N . ASP A 1 158 ? 3.998 -3.602 -14.936 1.00 97.44 158 ASP A N 1
ATOM 1244 C CA . ASP A 1 158 ? 3.281 -4.277 -16.019 1.00 97.44 158 ASP A CA 1
ATOM 1245 C C . ASP A 1 158 ? 2.434 -5.426 -15.465 1.00 97.44 158 ASP A C 1
ATOM 1247 O O . ASP A 1 158 ? 1.268 -5.588 -15.831 1.00 97.44 158 ASP A O 1
ATOM 1251 N N . THR A 1 159 ? 2.983 -6.181 -14.510 1.00 96.75 159 THR A N 1
ATOM 1252 C CA . THR A 1 159 ? 2.269 -7.288 -13.870 1.00 96.75 159 THR A CA 1
ATOM 1253 C C . THR A 1 159 ? 1.130 -6.799 -12.984 1.00 96.75 159 THR A C 1
ATOM 1255 O O . THR A 1 159 ? 0.023 -7.317 -13.106 1.00 96.75 159 THR A O 1
ATOM 1258 N N . PHE A 1 160 ? 1.338 -5.778 -12.144 1.00 97.38 160 PHE A N 1
ATOM 1259 C CA . PHE A 1 160 ? 0.242 -5.169 -11.383 1.00 97.38 160 PHE A CA 1
ATOM 1260 C C . PHE A 1 160 ? -0.849 -4.634 -12.321 1.00 97.38 160 PHE A C 1
ATOM 1262 O O . PHE A 1 160 ? -2.026 -4.923 -12.120 1.00 97.38 160 PHE A O 1
ATOM 1269 N N . THR A 1 161 ? -0.456 -3.920 -13.378 1.00 97.44 161 THR A N 1
ATOM 1270 C CA . THR A 1 161 ? -1.360 -3.359 -14.392 1.00 97.44 161 THR A CA 1
ATOM 1271 C C . THR A 1 161 ? -2.211 -4.447 -15.044 1.00 97.44 161 THR A C 1
ATOM 1273 O O . THR A 1 161 ? -3.430 -4.303 -15.129 1.00 97.44 161 THR A O 1
ATOM 1276 N N . ALA A 1 162 ? -1.598 -5.562 -15.450 1.00 96.50 162 ALA A N 1
ATOM 1277 C CA . ALA A 1 162 ? -2.297 -6.700 -16.039 1.00 96.50 162 ALA A CA 1
ATOM 1278 C C . ALA A 1 162 ? -3.225 -7.408 -15.035 1.00 96.50 162 ALA A C 1
ATOM 1280 O O . ALA A 1 162 ? -4.364 -7.731 -15.374 1.00 96.50 162 ALA A O 1
ATOM 1281 N N . GLN A 1 163 ? -2.776 -7.621 -13.793 1.00 96.25 163 GLN A N 1
ATOM 1282 C CA . GLN A 1 163 ? -3.594 -8.248 -12.750 1.00 96.25 163 GLN A CA 1
ATOM 1283 C C . GLN A 1 163 ? -4.790 -7.370 -12.354 1.00 96.25 163 GLN A C 1
ATOM 1285 O O . GLN A 1 163 ? -5.897 -7.893 -12.222 1.00 96.25 163 GLN A O 1
ATOM 1290 N N . TRP A 1 164 ? -4.613 -6.047 -12.244 1.00 97.31 164 TRP A N 1
ATOM 1291 C CA . TRP A 1 164 ? -5.672 -5.099 -11.873 1.00 97.31 164 TRP A CA 1
ATOM 1292 C C . TRP A 1 164 ? -6.843 -5.078 -12.865 1.00 97.31 164 TRP A C 1
ATOM 1294 O O . TRP A 1 164 ? -7.984 -4.846 -12.472 1.00 97.31 164 TRP A O 1
ATOM 1304 N N . GLN A 1 165 ? -6.618 -5.405 -14.141 1.00 96.56 165 GLN A N 1
ATOM 1305 C CA . GLN A 1 165 ? -7.721 -5.559 -15.099 1.00 96.56 165 GLN A CA 1
ATOM 1306 C C . GLN A 1 165 ? -8.666 -6.714 -14.720 1.00 96.56 165 GLN A C 1
ATOM 1308 O O . GLN A 1 165 ? -9.875 -6.641 -14.965 1.00 96.56 165 GLN A O 1
ATOM 1313 N N . THR A 1 166 ? -8.164 -7.755 -14.048 1.00 97.12 166 THR A N 1
ATOM 1314 C CA . THR A 1 166 ? -9.000 -8.866 -13.576 1.00 97.12 166 THR A CA 1
ATOM 1315 C C . THR A 1 166 ? -9.893 -8.425 -12.410 1.00 97.12 166 THR A C 1
ATOM 1317 O O . THR A 1 166 ? -9.457 -7.744 -11.480 1.00 97.12 166 THR A O 1
ATOM 1320 N N . SER A 1 167 ? -11.171 -8.810 -12.439 1.00 96.75 167 SER A N 1
ATOM 1321 C CA . SER A 1 167 ? -12.111 -8.530 -11.341 1.00 96.75 167 SER A CA 1
ATOM 1322 C C . SER A 1 167 ? -11.678 -9.204 -10.038 1.00 96.75 167 SER A C 1
ATOM 1324 O O . SER A 1 167 ? -11.711 -8.582 -8.982 1.00 96.75 167 SER A O 1
ATOM 1326 N N . ARG A 1 168 ? -11.200 -10.450 -10.135 1.00 96.38 168 ARG A N 1
ATOM 1327 C CA . ARG A 1 168 ? -10.756 -11.256 -8.995 1.00 96.38 168 ARG A CA 1
ATOM 1328 C C . ARG A 1 168 ? -9.604 -10.609 -8.219 1.00 96.38 168 ARG A C 1
ATOM 1330 O O . ARG A 1 168 ? -9.672 -10.558 -6.998 1.00 96.38 168 ARG A O 1
ATOM 1337 N N . PHE A 1 169 ? -8.557 -10.119 -8.889 1.00 96.00 169 PHE A N 1
ATOM 1338 C CA . PHE A 1 169 ? -7.440 -9.464 -8.193 1.00 96.00 169 PHE A CA 1
ATOM 1339 C C . PHE A 1 169 ? -7.905 -8.184 -7.489 1.00 96.00 169 PHE A C 1
ATOM 1341 O O . PHE A 1 169 ? -7.566 -7.972 -6.328 1.00 96.00 169 PHE A O 1
ATOM 1348 N N . ARG A 1 170 ? -8.741 -7.368 -8.150 1.00 96.69 170 ARG A N 1
ATOM 1349 C CA . ARG A 1 170 ? -9.342 -6.170 -7.539 1.00 96.69 170 ARG A CA 1
ATOM 1350 C C . ARG A 1 170 ? -10.130 -6.505 -6.278 1.00 96.69 170 ARG A C 1
ATOM 1352 O O . ARG A 1 170 ? -9.890 -5.896 -5.242 1.00 96.69 170 ARG A O 1
ATOM 1359 N N . GLU A 1 171 ? -11.013 -7.496 -6.348 1.00 97.25 171 GLU A N 1
ATOM 1360 C CA . GLU A 1 171 ? -11.775 -7.990 -5.199 1.00 97.25 171 GLU A CA 1
ATOM 1361 C C . GLU A 1 171 ? -10.848 -8.498 -4.081 1.00 97.25 171 GLU A C 1
ATOM 1363 O O . GLU A 1 171 ? -10.985 -8.085 -2.932 1.00 97.25 171 GLU A O 1
ATOM 1368 N N . GLU A 1 172 ? -9.840 -9.318 -4.401 1.00 95.69 172 GLU A N 1
ATOM 1369 C CA . GLU A 1 172 ? -8.885 -9.839 -3.414 1.00 95.69 172 GLU A CA 1
ATOM 1370 C C . GLU A 1 172 ? -8.071 -8.736 -2.710 1.00 95.69 172 GLU A C 1
ATOM 1372 O O . GLU A 1 172 ? -7.747 -8.901 -1.526 1.00 95.69 172 GLU A O 1
ATOM 1377 N N . VAL A 1 173 ? -7.742 -7.640 -3.407 1.00 96.06 173 VAL A N 1
ATOM 1378 C CA . VAL A 1 173 ? -7.038 -6.465 -2.862 1.00 96.06 173 VAL A CA 1
ATOM 1379 C C . VAL A 1 173 ? -7.976 -5.591 -2.024 1.00 96.06 173 VAL A C 1
ATOM 1381 O O . VAL A 1 173 ? -7.607 -5.197 -0.918 1.00 96.06 173 VAL A O 1
ATOM 1384 N N . ILE A 1 174 ? -9.192 -5.323 -2.509 1.00 97.25 174 ILE A N 1
ATOM 1385 C CA . ILE A 1 174 ? -10.200 -4.517 -1.805 1.00 97.25 174 ILE A CA 1
ATOM 1386 C C . ILE A 1 174 ? -10.618 -5.219 -0.506 1.00 97.25 174 ILE A C 1
ATOM 1388 O O . ILE A 1 174 ? -10.472 -4.639 0.568 1.00 97.25 174 ILE A O 1
ATOM 1392 N N . GLN A 1 175 ? -11.018 -6.495 -0.553 1.00 97.06 175 GLN A N 1
ATOM 1393 C CA . GLN A 1 175 ? -11.418 -7.238 0.653 1.00 97.06 175 GLN A CA 1
ATOM 1394 C C . GLN A 1 175 ? -10.276 -7.392 1.670 1.00 97.06 175 GLN A C 1
ATOM 1396 O O . GLN A 1 175 ? -10.524 -7.514 2.871 1.00 97.06 175 GLN A O 1
ATOM 1401 N N . HIS A 1 176 ? -9.011 -7.342 1.233 1.00 95.62 176 HIS A N 1
ATOM 1402 C CA . HIS A 1 176 ? -7.881 -7.337 2.164 1.00 95.62 176 HIS A CA 1
ATOM 1403 C C . HIS A 1 176 ? -7.850 -6.079 3.046 1.00 95.62 176 HIS A C 1
ATOM 1405 O O . HIS A 1 176 ? -7.497 -6.191 4.217 1.00 95.62 176 HIS A O 1
ATOM 1411 N N . GLN A 1 177 ? -8.277 -4.910 2.552 1.00 96.25 177 GLN A N 1
ATOM 1412 C CA . GLN A 1 177 ? -8.344 -3.690 3.374 1.00 96.25 177 GLN A CA 1
ATOM 1413 C C . GLN A 1 177 ? -9.300 -3.858 4.557 1.00 96.25 177 GLN A C 1
ATOM 1415 O O . GLN A 1 177 ? -8.935 -3.554 5.692 1.00 96.25 177 GLN A O 1
ATOM 1420 N N . LYS A 1 178 ? -10.481 -4.442 4.322 1.00 97.12 178 LYS A N 1
ATOM 1421 C CA . LYS A 1 178 ? -11.440 -4.769 5.384 1.00 97.12 178 LYS A CA 1
ATOM 1422 C C . LYS A 1 178 ? -10.846 -5.726 6.421 1.00 97.12 178 LYS A C 1
ATOM 1424 O O . LYS A 1 178 ? -10.878 -5.444 7.616 1.00 97.12 178 LYS A O 1
ATOM 1429 N N . VAL A 1 179 ? -10.196 -6.798 5.962 1.00 96.19 179 VAL A N 1
ATOM 1430 C CA . VAL A 1 179 ? -9.489 -7.754 6.833 1.00 96.19 179 VAL A CA 1
ATOM 1431 C C . VAL A 1 179 ? -8.385 -7.074 7.654 1.00 96.19 179 VAL A C 1
ATOM 1433 O O . VAL A 1 179 ? -8.153 -7.439 8.808 1.00 96.19 179 VAL A O 1
ATOM 1436 N N . VAL A 1 180 ? -7.690 -6.075 7.106 1.00 95.25 180 VAL A N 1
ATOM 1437 C CA . VAL A 1 180 ? -6.673 -5.305 7.836 1.00 95.25 180 VAL A CA 1
ATOM 1438 C C . VAL A 1 180 ? -7.293 -4.356 8.867 1.00 95.25 180 VAL A C 1
ATOM 1440 O O . VAL A 1 180 ? -6.757 -4.264 9.976 1.00 95.25 180 VAL A O 1
ATOM 1443 N N . ILE A 1 181 ? -8.431 -3.723 8.564 1.00 97.06 181 ILE A N 1
ATOM 1444 C CA . ILE A 1 181 ? -9.197 -2.910 9.523 1.00 97.06 181 ILE A CA 1
ATOM 1445 C C . ILE A 1 181 ? -9.622 -3.767 10.723 1.00 97.06 181 ILE A C 1
ATOM 1447 O O . ILE A 1 181 ? -9.313 -3.423 11.867 1.00 97.06 181 ILE A O 1
ATOM 1451 N N . GLU A 1 182 ? -10.248 -4.918 10.462 1.00 97.31 182 GLU A N 1
ATOM 1452 C CA . GLU A 1 182 ? -10.707 -5.884 11.471 1.00 97.31 182 GLU A CA 1
ATOM 1453 C C . GLU A 1 182 ? -9.544 -6.462 12.300 1.00 97.31 182 GLU A C 1
ATOM 1455 O O . GLU A 1 182 ? -9.623 -6.559 13.527 1.00 97.31 182 GLU A O 1
ATOM 1460 N N . ASN A 1 183 ? -8.428 -6.826 11.655 1.00 95.25 183 ASN A N 1
ATOM 1461 C CA . ASN A 1 183 ? -7.232 -7.314 12.348 1.00 95.25 183 ASN A CA 1
ATOM 1462 C C . ASN A 1 183 ? -6.574 -6.230 13.213 1.00 95.25 183 ASN A C 1
ATOM 1464 O O . ASN A 1 183 ? -6.083 -6.543 14.298 1.00 95.25 183 ASN A O 1
ATOM 1468 N N . THR A 1 184 ? -6.537 -4.978 12.750 1.00 95.38 184 THR A N 1
ATOM 1469 C CA . THR A 1 184 ? -5.980 -3.856 13.522 1.00 95.38 184 THR A CA 1
ATOM 1470 C C . THR A 1 184 ? -6.838 -3.582 14.751 1.00 95.38 184 THR A C 1
ATOM 1472 O O . THR A 1 184 ? -6.295 -3.503 15.852 1.00 95.38 184 THR A O 1
ATOM 1475 N N . HIS A 1 185 ? -8.164 -3.562 14.585 1.00 97.19 185 HIS A N 1
ATOM 1476 C CA . HIS A 1 185 ? -9.114 -3.430 15.686 1.00 97.19 185 HIS A CA 1
ATOM 1477 C C . HIS A 1 185 ? -8.919 -4.522 16.750 1.00 97.19 185 HIS A C 1
ATOM 1479 O O . HIS A 1 185 ? -8.700 -4.219 17.924 1.00 97.19 185 HIS A O 1
ATOM 1485 N N . ARG A 1 186 ? -8.900 -5.797 16.333 1.00 97.12 186 ARG A N 1
ATOM 1486 C CA . ARG A 1 186 ? -8.716 -6.938 17.243 1.00 97.12 186 ARG A CA 1
ATOM 1487 C C . ARG A 1 186 ? -7.414 -6.837 18.040 1.00 97.12 186 ARG A C 1
ATOM 1489 O O . ARG A 1 186 ? -7.447 -6.948 19.260 1.00 97.12 186 ARG A O 1
ATOM 1496 N N . ARG A 1 187 ? -6.287 -6.558 17.370 1.00 95.12 187 ARG A N 1
ATOM 1497 C CA . ARG A 1 187 ? -4.972 -6.397 18.020 1.00 95.12 187 ARG A CA 1
ATOM 1498 C C . ARG A 1 187 ? -4.963 -5.256 19.037 1.00 95.12 187 ARG A C 1
ATOM 1500 O O . ARG A 1 187 ? -4.299 -5.365 20.059 1.00 95.12 187 ARG A O 1
ATOM 1507 N N . GLN A 1 188 ? -5.677 -4.162 18.767 1.00 95.44 188 GLN A N 1
ATOM 1508 C CA . GLN A 1 188 ? -5.779 -3.046 19.709 1.00 95.44 188 GLN A CA 1
ATOM 1509 C C . GLN A 1 188 ? -6.557 -3.435 20.965 1.00 95.44 188 GLN A C 1
ATOM 1511 O O . GLN A 1 188 ? -6.095 -3.132 22.060 1.00 95.44 188 GLN A O 1
ATOM 1516 N N . LEU A 1 189 ? -7.675 -4.155 20.830 1.00 96.19 189 LEU A N 1
ATOM 1517 C CA . LEU A 1 189 ? -8.418 -4.677 21.982 1.00 96.19 189 LEU A CA 1
ATOM 1518 C C . LEU A 1 189 ? -7.623 -5.735 22.767 1.00 96.19 189 LEU A C 1
ATOM 1520 O O . LEU A 1 189 ? -7.634 -5.705 23.993 1.00 96.19 189 LEU A O 1
ATOM 1524 N N . GLU A 1 190 ? -6.896 -6.627 22.084 1.00 95.81 190 GLU A N 1
ATOM 1525 C CA . GLU A 1 190 ? -6.019 -7.644 22.699 1.00 95.81 190 GLU A CA 1
ATOM 1526 C C . GLU A 1 190 ? -4.888 -7.033 23.552 1.00 95.81 190 GLU A C 1
ATOM 1528 O O . GLU A 1 190 ? -4.406 -7.674 24.486 1.00 95.81 190 GLU A O 1
ATOM 1533 N N . CYS A 1 191 ? -4.463 -5.802 23.250 1.00 94.56 191 CYS A N 1
ATOM 1534 C CA . CYS A 1 191 ? -3.435 -5.079 24.003 1.00 94.56 191 CYS A CA 1
ATOM 1535 C C . CYS A 1 191 ? -3.965 -4.266 25.200 1.00 94.56 191 CYS A C 1
ATOM 1537 O O . CYS A 1 191 ? -3.144 -3.685 25.909 1.00 94.56 191 CYS A O 1
ATOM 1539 N N . LEU A 1 192 ? -5.284 -4.193 25.421 1.00 94.56 192 LEU A N 1
ATOM 1540 C CA . LEU A 1 192 ? -5.892 -3.370 26.476 1.00 94.56 192 LEU A CA 1
ATOM 1541 C C . LEU A 1 192 ? -6.316 -4.194 27.700 1.00 94.56 192 LEU A C 1
ATOM 1543 O O . LEU A 1 192 ? -6.930 -5.257 27.583 1.00 94.56 192 LEU A O 1
ATOM 1547 N N . GLY A 1 193 ? -6.048 -3.658 28.892 1.00 94.94 193 GLY A N 1
ATOM 1548 C CA . GLY A 1 193 ? -6.452 -4.249 30.169 1.00 94.94 193 GLY A CA 1
ATOM 1549 C C . GLY A 1 193 ? -7.977 -4.281 30.374 1.00 94.94 193 GLY A C 1
ATOM 1550 O O . GLY A 1 193 ? -8.724 -3.538 29.721 1.00 94.94 193 GLY A O 1
ATOM 1551 N N . PRO A 1 194 ? -8.502 -5.128 31.284 1.00 93.44 194 PRO A N 1
ATOM 1552 C CA . PRO A 1 194 ? -9.929 -5.154 31.606 1.00 93.44 194 PRO A CA 1
ATOM 1553 C C . PRO A 1 194 ? -10.452 -3.778 32.059 1.00 93.44 194 PRO A C 1
ATOM 1555 O O . PRO A 1 194 ? -11.535 -3.387 31.633 1.00 93.44 194 PRO A O 1
ATOM 1558 N N . GLU A 1 195 ? -9.657 -3.018 32.810 1.00 95.12 195 GLU A N 1
ATOM 1559 C CA . GLU A 1 195 ? -9.964 -1.687 33.349 1.00 95.12 195 GLU A CA 1
ATOM 1560 C C . GLU A 1 195 ? -9.932 -0.526 32.334 1.00 95.12 195 GLU A C 1
ATOM 1562 O O . GLU A 1 195 ? -10.400 0.571 32.640 1.00 95.12 195 GLU A O 1
ATOM 1567 N N . GLU A 1 196 ? -9.413 -0.726 31.119 1.00 96.25 196 GLU A N 1
ATOM 1568 C CA . GLU A 1 196 ? -9.152 0.359 30.157 1.00 96.25 196 GLU A CA 1
ATOM 1569 C C . GLU A 1 196 ? -10.367 0.744 29.287 1.00 96.25 196 GLU A C 1
ATOM 1571 O O . GLU A 1 196 ? -10.248 1.001 28.087 1.00 96.25 196 GLU A O 1
ATOM 1576 N N . GLU A 1 197 ? -11.555 0.800 29.889 1.00 96.81 197 GLU A N 1
ATOM 1577 C CA . GLU A 1 197 ? -12.843 0.923 29.187 1.00 96.81 197 GLU A CA 1
ATOM 1578 C C . GLU A 1 197 ? -12.925 2.144 28.253 1.00 96.81 197 GLU A C 1
ATOM 1580 O O . GLU A 1 197 ? -13.314 2.029 27.090 1.00 96.81 197 GLU A O 1
ATOM 1585 N N . THR A 1 198 ? -12.449 3.310 28.700 1.00 96.38 198 THR A N 1
ATOM 1586 C CA . THR A 1 198 ? -12.396 4.528 27.871 1.00 96.38 198 THR A CA 1
ATOM 1587 C C . THR A 1 198 ? -11.528 4.349 26.618 1.00 96.38 198 THR A C 1
ATOM 1589 O O . THR A 1 198 ? -11.845 4.904 25.565 1.00 96.38 198 THR A O 1
ATOM 1592 N N . LYS A 1 199 ? -10.442 3.563 26.697 1.00 96.25 199 LYS A N 1
ATOM 1593 C CA . LYS A 1 199 ? -9.585 3.274 25.536 1.00 96.25 199 LYS A CA 1
ATOM 1594 C C . LYS A 1 199 ? -10.251 2.275 24.595 1.00 96.25 199 LYS A C 1
ATOM 1596 O O . LYS A 1 199 ? -10.209 2.497 23.390 1.00 96.25 199 LYS A O 1
ATOM 1601 N N . LYS A 1 200 ? -10.912 1.238 25.125 1.00 97.12 200 LYS A N 1
ATOM 1602 C CA . LYS A 1 200 ? -11.692 0.277 24.322 1.00 97.12 200 LYS A CA 1
ATOM 1603 C C . LYS A 1 200 ? -12.782 0.984 23.526 1.00 97.12 200 LYS A C 1
ATOM 1605 O O . LYS A 1 200 ? -12.873 0.781 22.321 1.00 97.12 200 LYS A O 1
ATOM 1610 N N . LYS A 1 201 ? -13.523 1.896 24.164 1.00 97.38 201 LYS A N 1
ATOM 1611 C CA . LYS A 1 201 ? -14.529 2.716 23.480 1.00 97.38 201 LYS A CA 1
ATOM 1612 C C . LYS A 1 201 ? -13.927 3.545 22.338 1.00 97.38 201 LYS A C 1
ATOM 1614 O O . LYS A 1 201 ? -14.479 3.543 21.246 1.00 97.38 201 LYS A O 1
ATOM 1619 N N . ARG A 1 202 ? -12.777 4.199 22.554 1.00 97.00 202 ARG A N 1
ATOM 1620 C CA . ARG A 1 202 ? -12.063 4.953 21.501 1.00 97.00 202 ARG A CA 1
ATOM 1621 C C . ARG A 1 202 ? -11.604 4.044 20.351 1.00 97.00 202 ARG A C 1
ATOM 1623 O O . ARG A 1 202 ? -11.657 4.448 19.195 1.00 97.00 202 ARG A O 1
ATOM 1630 N N . VAL A 1 203 ? -11.142 2.834 20.663 1.00 97.00 203 VAL A N 1
ATOM 1631 C CA . VAL A 1 203 ? -10.721 1.821 19.681 1.00 97.00 203 VAL A CA 1
ATOM 1632 C C . VAL A 1 203 ? -11.908 1.344 18.830 1.00 97.00 203 VAL A C 1
ATOM 1634 O O . VAL A 1 203 ? -11.783 1.306 17.608 1.00 97.00 203 VAL A O 1
ATOM 1637 N N . GLU A 1 204 ? -13.070 1.101 19.441 1.00 98.19 204 GLU A N 1
ATOM 1638 C CA . GLU A 1 204 ? -14.320 0.775 18.737 1.00 98.19 204 GLU A CA 1
ATOM 1639 C C . GLU A 1 204 ? -14.812 1.952 17.869 1.00 98.19 204 GLU A C 1
ATOM 1641 O O . GLU A 1 204 ? -15.089 1.773 16.687 1.00 98.19 204 GLU A O 1
ATOM 1646 N N . GLU A 1 205 ? -14.845 3.181 18.402 1.00 98.12 205 GLU A N 1
ATOM 1647 C CA . GLU A 1 205 ? -15.211 4.394 17.645 1.00 98.12 205 GLU A CA 1
ATOM 1648 C C . GLU A 1 205 ? -14.311 4.595 16.407 1.00 98.12 205 GLU A C 1
ATOM 1650 O O . GLU A 1 205 ? -14.796 4.923 15.321 1.00 98.12 205 GLU A O 1
ATOM 1655 N N . ASN A 1 206 ? -13.005 4.346 16.544 1.00 97.88 206 ASN A N 1
ATOM 1656 C CA . ASN A 1 206 ? -12.045 4.401 15.440 1.00 97.88 206 ASN A CA 1
ATOM 1657 C C . ASN A 1 206 ? -12.239 3.261 14.424 1.00 97.88 206 ASN A C 1
ATOM 1659 O O . ASN A 1 206 ? -12.079 3.487 13.224 1.00 97.88 206 ASN A O 1
ATOM 1663 N N . TYR A 1 207 ? -12.584 2.053 14.878 1.00 97.94 207 TYR A N 1
ATOM 1664 C CA . TYR A 1 207 ? -12.894 0.913 14.010 1.00 97.94 207 TYR A CA 1
ATOM 1665 C C . TYR A 1 207 ? -14.151 1.168 13.170 1.00 97.94 207 TYR A C 1
ATOM 1667 O O . TYR A 1 207 ? -14.096 1.037 11.949 1.00 97.94 207 TYR A O 1
ATOM 1675 N N . GLN A 1 208 ? -15.244 1.616 13.795 1.00 98.44 208 GLN A N 1
ATOM 1676 C CA . GLN A 1 208 ? -16.489 1.960 13.098 1.00 98.44 208 GLN A CA 1
ATOM 1677 C C . GLN A 1 208 ? -16.273 3.079 12.070 1.00 98.44 208 GLN A C 1
ATOM 1679 O O . GLN A 1 208 ? -16.791 3.014 10.956 1.00 98.44 208 GLN A O 1
ATOM 1684 N N . LYS A 1 209 ? -15.444 4.079 12.401 1.00 97.94 209 LYS A N 1
ATOM 1685 C CA . LYS A 1 209 ? -15.061 5.144 11.466 1.00 97.94 209 LYS A CA 1
ATOM 1686 C C . LYS A 1 209 ? -14.300 4.607 10.246 1.00 97.94 209 LYS A C 1
ATOM 1688 O O . LYS A 1 209 ? -14.671 4.929 9.120 1.00 97.94 209 LYS A O 1
ATOM 1693 N N . ALA A 1 210 ? -13.285 3.768 10.461 1.00 97.75 210 ALA A N 1
ATOM 1694 C CA . ALA A 1 210 ? -12.508 3.172 9.372 1.00 97.75 210 ALA A CA 1
ATOM 1695 C C . ALA A 1 210 ? -13.346 2.230 8.492 1.00 97.75 210 ALA A C 1
ATOM 1697 O O . ALA A 1 210 ? -13.175 2.206 7.272 1.00 97.75 210 ALA A O 1
ATOM 1698 N N . LEU A 1 211 ? -14.291 1.497 9.090 1.00 98.25 211 LEU A N 1
ATOM 1699 C CA . LEU A 1 211 ? -15.234 0.657 8.356 1.00 98.25 211 LEU A CA 1
ATOM 1700 C C . LEU A 1 211 ? -16.194 1.497 7.496 1.00 98.25 211 LEU A C 1
ATOM 1702 O O . LEU A 1 211 ? -16.365 1.192 6.321 1.00 98.25 211 LEU A O 1
ATOM 1706 N N . GLY A 1 212 ? -16.732 2.602 8.024 1.00 98.31 212 GLY A N 1
ATOM 1707 C CA . GLY A 1 212 ? -17.569 3.523 7.246 1.00 98.31 212 GLY A CA 1
ATOM 1708 C C . GLY A 1 212 ? -16.831 4.155 6.057 1.00 98.31 212 GLY A C 1
ATOM 1709 O O . GLY A 1 212 ? -17.387 4.254 4.964 1.00 98.31 212 GLY A O 1
ATOM 1710 N N . HIS A 1 213 ? -15.554 4.520 6.219 1.00 98.31 213 HIS A N 1
ATOM 1711 C CA . HIS A 1 213 ? -14.732 4.985 5.095 1.00 98.31 213 HIS A CA 1
ATOM 1712 C C . HIS A 1 213 ? -14.426 3.867 4.084 1.00 98.31 213 HIS A C 1
ATOM 1714 O O . HIS A 1 213 ? -14.382 4.128 2.881 1.00 98.31 213 HIS A O 1
ATOM 1720 N N . PHE A 1 214 ? -14.242 2.619 4.536 1.00 97.88 214 PHE A N 1
ATOM 1721 C CA . PHE A 1 214 ? -14.119 1.468 3.637 1.00 97.88 214 PHE A CA 1
ATOM 1722 C C . PHE A 1 214 ? -15.384 1.290 2.787 1.00 97.88 214 PHE A C 1
ATOM 1724 O O . PHE A 1 214 ? -15.280 1.184 1.567 1.00 97.88 214 PHE A O 1
ATOM 1731 N N . GLU A 1 215 ? -16.565 1.324 3.407 1.00 98.31 215 GLU A N 1
ATOM 1732 C CA . GLU A 1 215 ? -17.861 1.189 2.726 1.00 98.31 215 GLU A CA 1
ATOM 1733 C C . GLU A 1 215 ? -18.113 2.327 1.718 1.00 98.31 215 GLU A C 1
ATOM 1735 O O . GLU A 1 215 ? -18.702 2.103 0.659 1.00 98.31 215 GLU A O 1
ATOM 1740 N N . GLU A 1 216 ? -17.618 3.540 1.991 1.00 98.12 216 GLU A N 1
ATOM 1741 C CA . GLU A 1 216 ? -17.686 4.665 1.051 1.00 98.12 216 GLU A CA 1
ATOM 1742 C C . GLU A 1 216 ? -16.753 4.488 -0.165 1.00 98.12 216 GLU A C 1
ATOM 1744 O O . GLU A 1 216 ? -17.102 4.862 -1.292 1.00 98.12 216 GLU A O 1
ATOM 1749 N N . LEU A 1 217 ? -15.547 3.950 0.048 1.00 98.31 217 LEU A N 1
ATOM 1750 C CA . LEU A 1 217 ? -14.503 3.848 -0.977 1.00 98.31 217 LEU A CA 1
ATOM 1751 C C . LEU A 1 217 ? -14.576 2.564 -1.810 1.00 98.31 217 LEU A C 1
ATOM 1753 O O . LEU A 1 217 ? -14.251 2.609 -2.997 1.00 98.31 217 LEU A O 1
ATOM 1757 N N . GLU A 1 218 ? -15.041 1.448 -1.249 1.00 98.25 218 GLU A N 1
ATOM 1758 C CA . GLU A 1 218 ? -15.195 0.158 -1.935 1.00 98.25 218 GLU A CA 1
ATOM 1759 C C . GLU A 1 218 ? -15.888 0.266 -3.318 1.00 98.25 218 GLU A C 1
ATOM 1761 O O . GLU A 1 218 ? -15.269 -0.109 -4.322 1.00 98.25 218 GLU A O 1
ATOM 1766 N N . PRO A 1 219 ? -17.108 0.832 -3.456 1.00 98.38 219 PRO A N 1
ATOM 1767 C CA . PRO A 1 219 ? -17.795 0.925 -4.750 1.00 98.38 219 PRO A CA 1
ATOM 1768 C C . PRO A 1 219 ? -17.123 1.890 -5.741 1.00 98.38 219 PRO A C 1
ATOM 1770 O O . PRO A 1 219 ? -17.433 1.864 -6.937 1.00 98.38 219 PRO A O 1
ATOM 1773 N N . LYS A 1 220 ? -16.216 2.754 -5.266 1.00 98.38 220 LYS A N 1
ATOM 1774 C CA . LYS A 1 220 ? -15.376 3.615 -6.109 1.00 98.38 220 LYS A CA 1
ATOM 1775 C C . LYS A 1 220 ? -14.128 2.852 -6.568 1.00 98.38 220 LYS A C 1
ATOM 1777 O O . LYS A 1 220 ? -13.777 2.928 -7.740 1.00 98.38 220 LYS A O 1
ATOM 1782 N N . ALA A 1 221 ? -13.509 2.061 -5.690 1.00 97.88 221 ALA A N 1
ATOM 1783 C CA . ALA A 1 221 ? -12.285 1.309 -5.970 1.00 97.88 221 ALA A CA 1
ATOM 1784 C C . ALA A 1 221 ? -12.450 0.287 -7.107 1.00 97.88 221 ALA A C 1
ATOM 1786 O O . ALA A 1 221 ? -11.549 0.139 -7.931 1.00 97.88 221 ALA A O 1
ATOM 1787 N N . TYR A 1 222 ? -13.618 -0.356 -7.231 1.00 98.12 222 TYR A N 1
ATOM 1788 C CA . TYR A 1 222 ? -13.913 -1.242 -8.369 1.00 98.12 222 TYR A CA 1
ATOM 1789 C C . TYR A 1 222 ? -13.911 -0.532 -9.737 1.00 98.12 222 TYR A C 1
ATOM 1791 O O . TYR A 1 222 ? -13.820 -1.212 -10.760 1.00 98.12 222 TYR A O 1
ATOM 1799 N N . LYS A 1 223 ? -14.002 0.805 -9.772 1.00 98.12 223 LYS A N 1
ATOM 1800 C CA . LYS A 1 223 ? -14.000 1.621 -10.998 1.00 98.12 223 LYS A CA 1
ATOM 1801 C C . LYS A 1 223 ? -12.615 2.145 -11.383 1.00 98.12 223 LYS A C 1
ATOM 1803 O O . LYS A 1 223 ? -12.498 2.700 -12.466 1.00 98.12 223 LYS A O 1
ATOM 1808 N N . LEU A 1 224 ? -11.605 1.976 -10.524 1.00 98.38 224 LEU A N 1
ATOM 1809 C CA . LEU A 1 224 ? -10.234 2.398 -10.812 1.00 98.38 224 LEU A CA 1
ATOM 1810 C C . LEU A 1 224 ? -9.675 1.626 -12.010 1.00 98.38 224 LEU A C 1
ATOM 1812 O O . LEU A 1 224 ? -9.684 0.389 -12.024 1.00 98.38 224 LEU A O 1
ATOM 1816 N N . GLU A 1 225 ? -9.128 2.354 -12.971 1.00 98.12 225 GLU A N 1
ATOM 1817 C CA . GLU A 1 225 ? -8.335 1.817 -14.069 1.00 98.12 225 GLU A CA 1
ATOM 1818 C C . GLU A 1 225 ? -6.852 1.764 -13.676 1.00 98.12 225 GLU A C 1
ATOM 1820 O O . GLU A 1 225 ? -6.407 2.407 -12.728 1.00 98.12 225 GLU A O 1
ATOM 1825 N N . ALA A 1 226 ? -6.031 1.018 -14.420 1.00 96.56 226 ALA A N 1
ATOM 1826 C CA . ALA A 1 226 ? -4.596 0.939 -14.123 1.00 96.56 226 ALA A CA 1
ATOM 1827 C C . ALA A 1 226 ? -3.863 2.295 -14.261 1.00 96.56 226 ALA A C 1
ATOM 1829 O O . ALA A 1 226 ? -2.811 2.488 -13.655 1.00 96.56 226 ALA A O 1
ATOM 1830 N N . GLY A 1 227 ? -4.426 3.239 -15.029 1.00 97.69 227 GLY A N 1
ATOM 1831 C CA . GLY A 1 227 ? -3.922 4.611 -15.146 1.00 97.69 227 GLY A CA 1
ATOM 1832 C C . GLY A 1 227 ? -4.134 5.472 -13.896 1.00 97.69 227 GLY A C 1
ATOM 1833 O O . GLY A 1 227 ? -3.438 6.472 -13.740 1.00 97.69 227 GLY A O 1
ATOM 1834 N N . ASP A 1 228 ? -5.026 5.068 -12.985 1.00 98.31 228 ASP A N 1
ATOM 1835 C CA . ASP A 1 228 ? -5.290 5.783 -11.732 1.00 98.31 228 ASP A CA 1
ATOM 1836 C C . ASP A 1 228 ? -4.244 5.488 -10.643 1.00 98.31 228 ASP A C 1
ATOM 1838 O O . ASP A 1 228 ? -4.330 6.025 -9.539 1.00 98.31 228 ASP A O 1
ATOM 1842 N N . PHE A 1 229 ? -3.252 4.633 -10.912 1.00 98.31 229 PHE A N 1
ATOM 1843 C CA . PHE A 1 229 ? -2.239 4.238 -9.935 1.00 98.31 229 PHE A CA 1
ATOM 1844 C C . PHE A 1 229 ? -0.957 5.059 -10.048 1.00 98.31 229 PHE A C 1
ATOM 1846 O O . PHE A 1 229 ? -0.416 5.287 -11.129 1.00 98.31 229 PHE A O 1
ATOM 1853 N N . SER A 1 230 ? -0.445 5.475 -8.891 1.00 97.06 230 SER A N 1
ATOM 1854 C CA . SER A 1 230 ? 0.890 6.056 -8.749 1.00 97.06 230 SER A CA 1
ATOM 1855 C C . SER A 1 230 ? 1.871 4.990 -8.267 1.00 97.06 230 SER A C 1
ATOM 1857 O O . SER A 1 230 ? 1.530 4.147 -7.434 1.00 97.06 230 SER A O 1
ATOM 1859 N N . PHE A 1 231 ? 3.099 5.048 -8.781 1.00 97.88 231 PHE A N 1
ATOM 1860 C CA . PHE A 1 231 ? 4.141 4.053 -8.548 1.00 97.88 231 PHE A CA 1
ATOM 1861 C C . PHE A 1 231 ? 5.388 4.749 -7.999 1.00 97.88 231 PHE A C 1
ATOM 1863 O O . PHE A 1 231 ? 5.982 5.584 -8.682 1.00 97.88 231 PHE A O 1
ATOM 1870 N N . GLY A 1 232 ? 5.773 4.435 -6.762 1.00 97.06 232 GLY A N 1
ATOM 1871 C CA . GLY A 1 232 ? 6.757 5.225 -6.024 1.00 97.06 232 GLY A CA 1
ATOM 1872 C C . GLY A 1 232 ? 7.737 4.416 -5.181 1.00 97.06 232 GLY A C 1
ATOM 1873 O O . GLY A 1 232 ? 7.456 3.297 -4.755 1.00 97.06 232 GLY A O 1
ATOM 1874 N N . LEU A 1 233 ? 8.906 4.997 -4.927 1.00 96.69 233 LEU A N 1
ATOM 1875 C CA . LEU A 1 233 ? 9.974 4.416 -4.116 1.00 96.69 233 LEU A CA 1
ATOM 1876 C C . LEU A 1 233 ? 10.313 5.344 -2.950 1.00 96.69 233 LEU A C 1
ATOM 1878 O O . LEU A 1 233 ? 10.539 6.534 -3.155 1.00 96.69 233 LEU A O 1
ATOM 1882 N N . HIS A 1 234 ? 10.433 4.789 -1.743 1.00 95.00 234 HIS A N 1
ATOM 1883 C CA . HIS A 1 234 ? 11.116 5.475 -0.647 1.00 95.00 234 HIS A CA 1
ATOM 1884 C C . HIS A 1 234 ? 12.624 5.239 -0.784 1.00 95.00 234 HIS A C 1
ATOM 1886 O O . HIS A 1 234 ? 13.082 4.093 -0.725 1.00 95.00 234 HIS A O 1
ATOM 1892 N N . LEU A 1 235 ? 13.391 6.308 -0.995 1.00 94.00 235 LEU A N 1
ATOM 1893 C CA . LEU A 1 235 ? 14.836 6.238 -1.230 1.00 94.00 235 LEU A CA 1
ATOM 1894 C C . LEU A 1 235 ? 15.641 6.489 0.052 1.00 94.00 235 LEU A C 1
ATOM 1896 O O . LEU A 1 235 ? 15.181 7.186 0.951 1.00 94.00 235 LEU A O 1
ATOM 1900 N N . TYR A 1 236 ? 16.855 5.937 0.115 1.00 91.69 236 TYR A N 1
ATOM 1901 C CA . TYR A 1 236 ? 17.818 6.245 1.179 1.00 91.69 236 TYR A CA 1
ATOM 1902 C C . TYR A 1 236 ? 18.166 7.746 1.191 1.00 91.69 236 TYR A C 1
ATOM 1904 O O . TYR A 1 236 ? 18.453 8.285 0.117 1.00 91.69 236 TYR A O 1
ATOM 1912 N N . PRO A 1 237 ? 18.200 8.423 2.360 1.00 91.38 237 PRO A N 1
ATOM 1913 C CA . PRO A 1 237 ? 18.172 7.871 3.726 1.00 91.38 237 PRO A CA 1
ATOM 1914 C C . PRO A 1 237 ? 16.782 7.735 4.376 1.00 91.38 237 PRO A C 1
ATOM 1916 O O . PRO A 1 237 ? 16.694 7.206 5.479 1.00 91.38 237 PRO A O 1
ATOM 1919 N N . ASP A 1 238 ? 15.709 8.204 3.735 1.00 87.19 238 ASP A N 1
ATOM 1920 C CA . ASP A 1 238 ? 14.386 8.375 4.364 1.00 87.19 238 ASP A CA 1
ATOM 1921 C C . ASP A 1 238 ? 13.479 7.125 4.267 1.00 87.19 238 ASP A C 1
ATOM 1923 O O . ASP A 1 238 ? 12.301 7.124 4.654 1.00 87.19 238 ASP A O 1
ATOM 1927 N N . HIS A 1 239 ? 14.005 6.026 3.727 1.00 85.44 239 HIS A N 1
ATOM 1928 C CA . HIS A 1 239 ? 13.308 4.752 3.558 1.00 85.44 239 HIS A CA 1
ATOM 1929 C C . HIS A 1 239 ? 13.021 4.058 4.898 1.00 85.44 239 HIS A C 1
ATOM 1931 O O . HIS A 1 239 ? 13.765 4.169 5.863 1.00 85.44 239 HIS A O 1
ATOM 1937 N N . SER A 1 240 ? 11.930 3.289 4.950 1.00 80.75 240 SER A N 1
ATOM 1938 C CA . SER A 1 240 ? 11.525 2.575 6.175 1.00 80.75 240 SER A CA 1
ATOM 1939 C C . SER A 1 240 ? 12.041 1.131 6.265 1.00 80.75 240 SER A C 1
ATOM 1941 O O . SER A 1 240 ? 11.955 0.529 7.328 1.00 80.75 240 SER A O 1
ATOM 1943 N N . VAL A 1 241 ? 12.540 0.543 5.168 1.00 86.94 241 VAL A N 1
ATOM 1944 C CA . VAL A 1 241 ? 13.047 -0.845 5.130 1.00 86.94 241 VAL A CA 1
ATOM 1945 C C . VAL A 1 241 ? 14.230 -0.951 4.168 1.00 86.94 241 VAL A C 1
ATOM 1947 O O . VAL A 1 241 ? 14.122 -0.514 3.022 1.00 86.94 241 VAL A O 1
ATOM 1950 N N . ASN A 1 242 ? 15.329 -1.566 4.618 1.00 91.25 242 ASN A N 1
ATOM 1951 C CA . ASN A 1 242 ? 16.577 -1.813 3.870 1.00 91.25 242 ASN A CA 1
ATOM 1952 C C . ASN A 1 242 ? 16.448 -2.903 2.775 1.00 91.25 242 ASN A C 1
ATOM 1954 O O . ASN A 1 242 ? 17.354 -3.713 2.578 1.00 91.25 242 ASN A O 1
ATOM 1958 N N . HIS A 1 243 ? 15.301 -2.963 2.094 1.00 93.50 243 HIS A N 1
ATOM 1959 C CA . HIS A 1 243 ? 15.065 -3.811 0.925 1.00 93.50 243 HIS A CA 1
ATOM 1960 C C . HIS A 1 243 ? 14.167 -3.068 -0.066 1.00 93.50 243 HIS A C 1
ATOM 1962 O O . HIS A 1 243 ? 13.207 -2.405 0.335 1.00 93.50 243 HIS A O 1
ATOM 1968 N N . LEU A 1 244 ? 14.454 -3.179 -1.362 1.00 96.00 244 LEU A N 1
ATOM 1969 C CA . LEU A 1 244 ? 13.692 -2.537 -2.428 1.00 96.00 244 LEU A CA 1
ATOM 1970 C C . LEU A 1 244 ? 12.229 -2.998 -2.414 1.00 96.00 244 LEU A C 1
ATOM 1972 O O . LEU A 1 244 ? 11.936 -4.189 -2.464 1.00 96.00 244 LEU A O 1
ATOM 1976 N N . HIS A 1 245 ? 11.304 -2.044 -2.395 1.00 96.69 245 HIS A N 1
ATOM 1977 C CA . HIS A 1 245 ? 9.879 -2.295 -2.558 1.00 96.69 245 HIS A CA 1
ATOM 1978 C C . HIS A 1 245 ? 9.228 -1.121 -3.296 1.00 96.69 245 HIS A C 1
ATOM 1980 O O . HIS A 1 245 ? 9.461 0.041 -2.959 1.00 96.69 245 HIS A O 1
ATOM 1986 N N . LEU A 1 246 ? 8.426 -1.431 -4.314 1.00 97.50 246 LEU A N 1
ATOM 1987 C CA . LEU A 1 246 ? 7.645 -0.460 -5.072 1.00 97.50 246 LEU A CA 1
ATOM 1988 C C . LEU A 1 246 ? 6.299 -0.236 -4.386 1.00 97.50 246 LEU A C 1
ATOM 1990 O O . LEU A 1 246 ? 5.522 -1.176 -4.240 1.00 97.50 246 LEU A O 1
ATOM 1994 N N . HIS A 1 247 ? 6.010 1.004 -4.003 1.00 97.31 247 HIS A N 1
ATOM 1995 C CA . HIS A 1 247 ? 4.693 1.415 -3.527 1.00 97.31 247 HIS A CA 1
ATOM 1996 C C . HIS A 1 247 ? 3.773 1.600 -4.727 1.00 97.31 247 HIS A C 1
ATOM 1998 O O . HIS A 1 247 ? 4.057 2.409 -5.609 1.00 97.31 247 HIS A O 1
ATOM 2004 N N . ILE A 1 248 ? 2.676 0.853 -4.748 1.00 97.75 248 ILE A N 1
ATOM 2005 C CA . ILE A 1 248 ? 1.614 0.948 -5.746 1.00 97.75 248 ILE A CA 1
ATOM 2006 C C . ILE A 1 248 ? 0.385 1.479 -5.011 1.00 97.75 248 ILE A C 1
ATOM 2008 O O . ILE A 1 248 ? -0.143 0.802 -4.121 1.00 97.75 248 ILE A O 1
ATOM 2012 N N . ILE A 1 249 ? -0.024 2.710 -5.331 1.00 97.12 249 ILE A N 1
ATOM 2013 C CA . ILE A 1 249 ? -1.061 3.438 -4.586 1.00 97.12 249 ILE A CA 1
ATOM 2014 C C . ILE A 1 249 ? -2.147 3.999 -5.503 1.00 97.12 249 ILE A C 1
ATOM 2016 O O . ILE A 1 249 ? -1.851 4.432 -6.616 1.00 97.12 249 ILE A O 1
ATOM 2020 N N . ALA A 1 250 ? -3.395 4.038 -5.031 1.00 97.56 250 ALA A N 1
ATOM 2021 C CA . ALA A 1 250 ? -4.464 4.749 -5.726 1.00 97.56 250 ALA A CA 1
ATOM 2022 C C . ALA A 1 250 ? -4.175 6.262 -5.720 1.00 97.56 250 ALA A C 1
ATOM 2024 O O . ALA A 1 250 ? -4.003 6.884 -4.670 1.00 97.56 250 ALA A O 1
ATOM 2025 N N . GLY A 1 251 ? -4.097 6.842 -6.914 1.00 96.12 251 GLY A N 1
ATOM 2026 C CA . GLY A 1 251 ? -3.790 8.246 -7.159 1.00 96.12 251 GLY A CA 1
ATOM 2027 C C . GLY A 1 251 ? -4.904 9.242 -6.806 1.00 96.12 251 GLY A C 1
ATOM 2028 O O . GLY A 1 251 ? -4.546 10.296 -6.267 1.00 96.12 251 GLY A O 1
ATOM 2029 N N . PRO A 1 252 ? -6.205 8.969 -7.072 1.00 97.44 252 PRO A N 1
ATOM 2030 C CA . PRO A 1 252 ? -7.253 9.972 -6.893 1.00 97.44 252 PRO A CA 1
ATOM 2031 C C . PRO A 1 252 ? -7.393 10.434 -5.429 1.00 97.44 252 PRO A C 1
ATOM 2033 O O . PRO A 1 252 ? -7.274 9.608 -4.514 1.00 97.44 252 PRO A O 1
ATOM 2036 N N . PRO A 1 253 ? -7.620 11.741 -5.174 1.00 96.38 253 PRO A N 1
ATOM 2037 C CA . PRO A 1 253 ? -7.534 12.319 -3.830 1.00 96.38 253 PRO A CA 1
ATOM 2038 C C . PRO A 1 253 ? -8.440 11.662 -2.783 1.00 96.38 253 PRO A C 1
ATOM 2040 O O . PRO A 1 253 ? -8.056 11.573 -1.618 1.00 96.38 253 PRO A O 1
ATOM 2043 N N . GLU A 1 254 ? -9.617 11.170 -3.170 1.00 97.31 254 GLU A N 1
ATOM 2044 C CA . GLU A 1 254 ? -10.573 10.527 -2.267 1.00 97.31 254 GLU A CA 1
ATOM 2045 C C . GLU A 1 254 ? -10.029 9.237 -1.633 1.00 97.31 254 GLU A C 1
ATOM 2047 O O . GLU A 1 254 ? -10.280 8.984 -0.458 1.00 97.31 254 GLU A O 1
ATOM 2052 N N . PHE A 1 255 ? -9.199 8.467 -2.345 1.00 97.06 255 PHE A N 1
ATOM 2053 C CA . PHE A 1 255 ? -8.557 7.267 -1.792 1.00 97.06 255 PHE A CA 1
ATOM 2054 C C . PHE A 1 255 ? -7.380 7.600 -0.867 1.00 97.06 255 PHE A C 1
ATOM 2056 O O . PHE A 1 255 ? -6.874 6.722 -0.170 1.00 97.06 255 PHE A O 1
ATOM 2063 N N . ARG A 1 256 ? -6.940 8.863 -0.850 1.00 94.94 256 ARG A N 1
ATOM 2064 C CA . ARG A 1 256 ? -5.840 9.379 -0.020 1.00 94.94 256 ARG A CA 1
ATOM 2065 C C . ARG A 1 256 ? -6.345 10.233 1.150 1.00 94.94 256 ARG A C 1
ATOM 2067 O O . ARG A 1 256 ? -5.572 10.538 2.050 1.00 94.94 256 ARG A O 1
ATOM 2074 N N . ALA A 1 257 ? -7.634 10.578 1.177 1.00 94.75 257 ALA A N 1
ATOM 2075 C CA . ALA A 1 257 ? -8.228 11.508 2.141 1.00 94.75 257 ALA A CA 1
ATOM 2076 C C . ALA A 1 257 ? -8.115 11.067 3.614 1.00 94.75 257 ALA A C 1
ATOM 2078 O O . ALA A 1 257 ? -8.031 11.916 4.500 1.00 94.75 257 ALA A O 1
ATOM 2079 N N . TYR A 1 258 ? -8.087 9.757 3.873 1.00 91.44 258 TYR A N 1
ATOM 2080 C CA . TYR A 1 258 ? -7.996 9.169 5.221 1.00 91.44 258 TYR A CA 1
ATOM 2081 C C . TYR A 1 258 ? -6.591 8.641 5.561 1.00 91.44 258 TYR A C 1
ATOM 2083 O O . TYR A 1 258 ? -6.391 8.049 6.618 1.00 91.44 258 TYR A O 1
ATOM 2091 N N . SER A 1 259 ? -5.630 8.851 4.660 1.00 88.00 259 SER A N 1
ATOM 2092 C CA . SER A 1 259 ? -4.261 8.338 4.723 1.00 88.00 259 SER A CA 1
ATOM 2093 C C . SER A 1 259 ? -3.280 9.370 5.301 1.00 88.00 259 SER A C 1
ATOM 2095 O O . SER A 1 259 ? -3.596 10.548 5.483 1.00 88.00 259 SER A O 1
ATOM 2097 N N . THR A 1 260 ? -2.060 8.926 5.608 1.00 84.62 260 THR A N 1
ATOM 2098 C CA . THR A 1 260 ? -0.955 9.808 5.985 1.00 84.62 260 THR A CA 1
ATOM 2099 C C . THR A 1 260 ? -0.249 10.399 4.764 1.00 84.62 260 THR A C 1
ATOM 2101 O O . THR A 1 260 ? 0.204 9.694 3.862 1.00 84.62 260 THR A O 1
ATOM 2104 N N . ARG A 1 261 ? -0.062 11.723 4.783 1.00 82.12 261 ARG A N 1
ATOM 2105 C CA . ARG A 1 261 ? 0.715 12.443 3.765 1.00 82.12 261 ARG A CA 1
ATOM 2106 C C . ARG A 1 261 ? 2.229 12.398 3.996 1.00 82.12 261 ARG A C 1
ATOM 2108 O O . ARG A 1 261 ? 2.983 12.736 3.095 1.00 82.12 261 ARG A O 1
ATOM 2115 N N . MET A 1 262 ? 2.695 11.938 5.162 1.00 81.56 262 MET A N 1
ATOM 2116 C CA . MET A 1 262 ? 4.129 11.953 5.509 1.00 81.56 262 MET A CA 1
ATOM 2117 C C . MET A 1 262 ? 4.991 11.025 4.639 1.00 81.56 262 MET A C 1
ATOM 2119 O O . MET A 1 262 ? 6.195 11.228 4.527 1.00 81.56 262 MET A O 1
ATOM 2123 N N . HIS A 1 263 ? 4.395 10.020 3.992 1.00 80.81 263 HIS A N 1
ATOM 2124 C CA . HIS A 1 263 ? 5.108 9.198 3.010 1.00 80.81 263 HIS A CA 1
ATOM 2125 C C . HIS A 1 263 ? 5.234 9.891 1.643 1.00 80.81 263 HIS A C 1
ATOM 2127 O O . HIS A 1 263 ? 6.152 9.574 0.892 1.00 80.81 263 HIS A O 1
ATOM 2133 N N . GLU A 1 264 ? 4.366 10.858 1.314 1.00 84.94 264 GLU A N 1
ATOM 2134 C CA . GLU A 1 264 ? 4.393 11.575 0.026 1.00 84.94 264 GLU A CA 1
ATOM 2135 C C . GLU A 1 264 ? 5.709 12.340 -0.158 1.00 84.94 264 GLU A C 1
ATOM 2137 O O . GLU A 1 264 ? 6.312 12.275 -1.224 1.00 84.94 264 GLU A O 1
ATOM 2142 N N . GLU A 1 265 ? 6.183 13.006 0.898 1.00 86.25 265 GLU A N 1
ATOM 2143 C CA . GLU A 1 265 ? 7.381 13.862 0.884 1.00 86.25 265 GLU A CA 1
ATOM 2144 C C . GLU A 1 265 ? 8.671 13.093 0.559 1.00 86.25 265 GLU A C 1
ATOM 2146 O O . GLU A 1 265 ? 9.599 13.656 -0.019 1.00 86.25 265 GLU A O 1
ATOM 2151 N N . LYS A 1 266 ? 8.704 11.794 0.882 1.00 89.19 266 LYS A N 1
ATOM 2152 C CA . LYS A 1 266 ? 9.830 10.885 0.623 1.00 89.19 266 LYS A CA 1
ATOM 2153 C C . LYS A 1 266 ? 9.588 9.892 -0.519 1.00 89.19 266 LYS A C 1
ATOM 2155 O O . LYS A 1 266 ? 10.408 9.000 -0.744 1.00 89.19 266 LYS A O 1
ATOM 2160 N N . THR A 1 267 ? 8.462 10.009 -1.224 1.00 93.69 267 THR A N 1
ATOM 2161 C CA . THR A 1 267 ? 8.138 9.153 -2.368 1.00 93.69 267 THR A CA 1
ATOM 2162 C C . THR A 1 267 ? 8.718 9.744 -3.645 1.00 93.69 267 THR A C 1
ATOM 2164 O O . THR 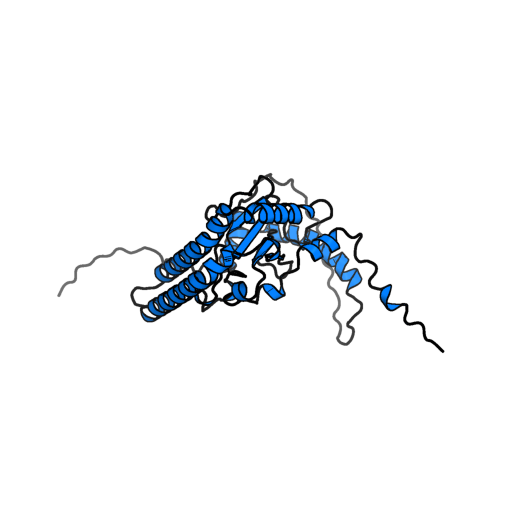A 1 267 ? 8.242 10.759 -4.148 1.00 93.69 267 THR A O 1
ATOM 2167 N N . MET A 1 268 ? 9.715 9.070 -4.214 1.00 95.56 268 MET A N 1
ATOM 2168 C CA . MET A 1 268 ? 10.211 9.364 -5.555 1.00 95.56 268 MET A CA 1
ATOM 2169 C C . MET A 1 268 ? 9.376 8.616 -6.597 1.00 95.56 268 MET A C 1
ATOM 2171 O O . MET A 1 268 ? 9.136 7.417 -6.442 1.00 95.56 268 MET A O 1
ATOM 2175 N N . ASP A 1 269 ? 8.968 9.292 -7.672 1.00 96.31 269 ASP A N 1
ATOM 2176 C CA . ASP A 1 269 ? 8.303 8.645 -8.808 1.00 96.31 269 ASP A CA 1
ATOM 2177 C C . ASP A 1 269 ? 9.220 7.593 -9.459 1.00 96.31 269 ASP A C 1
ATOM 2179 O O . ASP A 1 269 ? 10.400 7.841 -9.733 1.00 96.31 269 ASP A O 1
ATOM 2183 N N . VAL A 1 270 ? 8.676 6.402 -9.713 1.00 96.88 270 VAL A N 1
ATOM 2184 C CA . VAL A 1 270 ? 9.454 5.270 -10.231 1.00 96.88 270 VAL A CA 1
ATOM 2185 C C . VAL A 1 270 ? 10.024 5.531 -11.628 1.00 96.88 270 VAL A C 1
ATOM 2187 O O . VAL A 1 270 ? 11.139 5.096 -11.918 1.00 96.88 270 VAL A O 1
ATOM 2190 N N . ARG A 1 271 ? 9.306 6.271 -12.483 1.00 95.75 271 ARG A N 1
ATOM 2191 C CA . ARG A 1 271 ? 9.727 6.562 -13.860 1.00 95.75 271 ARG A CA 1
ATOM 2192 C C . ARG A 1 271 ? 10.856 7.580 -13.864 1.00 95.75 271 ARG A C 1
ATOM 2194 O O . ARG A 1 271 ? 11.790 7.429 -14.646 1.00 95.75 271 ARG A O 1
ATOM 2201 N N . ALA A 1 272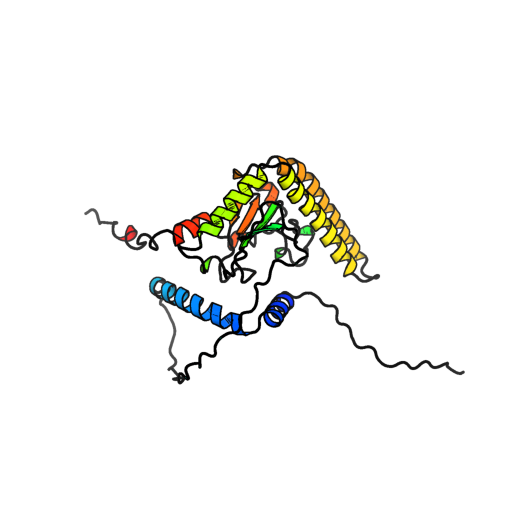 ? 10.826 8.556 -12.956 1.00 94.44 272 ALA A N 1
ATOM 2202 C CA . ALA A 1 272 ? 11.942 9.471 -12.732 1.00 94.44 272 ALA A CA 1
ATOM 2203 C C . ALA A 1 272 ? 13.219 8.716 -12.309 1.00 94.44 272 ALA A C 1
ATOM 2205 O O . ALA A 1 272 ? 14.292 8.973 -12.858 1.00 94.44 272 ALA A O 1
ATOM 2206 N N . VAL A 1 273 ? 13.106 7.730 -11.406 1.00 94.19 273 VAL A N 1
ATOM 2207 C CA . VAL A 1 273 ? 14.235 6.864 -11.002 1.00 94.19 273 VAL A CA 1
ATOM 2208 C C . VAL A 1 273 ? 14.738 6.011 -12.172 1.00 94.19 273 VAL A C 1
ATOM 2210 O O . VAL A 1 273 ? 15.941 5.981 -12.435 1.00 94.19 273 VAL A O 1
ATOM 2213 N N . GLN A 1 274 ? 13.838 5.361 -12.918 1.00 94.94 274 GLN A N 1
ATOM 2214 C CA . GLN A 1 274 ? 14.193 4.582 -14.110 1.00 94.94 274 GLN A CA 1
ATOM 2215 C C . GLN A 1 274 ? 14.903 5.449 -15.162 1.00 94.94 274 GLN A C 1
ATOM 2217 O O . GLN A 1 274 ? 15.958 5.064 -15.662 1.00 94.94 274 GLN A O 1
ATOM 2222 N N . GLN A 1 275 ? 14.364 6.631 -15.475 1.00 93.81 275 GLN A N 1
ATOM 2223 C CA . GLN A 1 275 ? 14.941 7.556 -16.451 1.00 93.81 275 GLN A CA 1
ATOM 2224 C C . GLN A 1 275 ? 16.338 8.024 -16.031 1.00 93.81 275 GLN A C 1
ATOM 2226 O O . GLN A 1 275 ? 17.244 8.019 -16.862 1.00 93.81 275 GLN A O 1
ATOM 2231 N N . PHE A 1 276 ? 16.521 8.381 -14.755 1.00 92.56 276 PHE A N 1
ATOM 2232 C CA . PHE A 1 276 ? 17.812 8.800 -14.208 1.00 92.56 276 PHE A CA 1
ATOM 2233 C C . PHE A 1 276 ? 18.883 7.705 -14.320 1.00 92.56 276 PHE A C 1
ATOM 2235 O O . PHE A 1 276 ? 20.016 7.981 -14.706 1.00 92.56 276 PHE A O 1
ATOM 2242 N N . ILE A 1 277 ? 18.525 6.455 -14.016 1.00 92.19 277 ILE A N 1
ATOM 2243 C CA . ILE A 1 277 ? 19.454 5.319 -14.092 1.00 92.19 277 ILE A CA 1
ATOM 2244 C C . ILE A 1 277 ? 19.768 4.943 -15.544 1.00 92.19 277 ILE A C 1
ATOM 2246 O O . ILE A 1 277 ? 20.881 4.507 -15.833 1.00 92.19 277 ILE A O 1
ATOM 2250 N N . MET A 1 278 ? 18.798 5.071 -16.453 1.00 90.62 278 MET A N 1
ATOM 2251 C CA . MET A 1 278 ? 18.951 4.671 -17.855 1.00 90.62 278 MET A CA 1
ATOM 2252 C C . MET A 1 278 ? 19.661 5.726 -18.711 1.00 90.62 278 MET A C 1
ATOM 2254 O O . MET A 1 278 ? 20.352 5.346 -19.661 1.00 90.62 278 MET A O 1
ATOM 2258 N N . SER A 1 279 ? 19.576 7.018 -18.368 1.00 89.00 279 SER A N 1
ATOM 2259 C CA . SER A 1 279 ? 20.443 8.040 -18.966 1.00 89.00 279 SER A CA 1
ATOM 2260 C C . SER A 1 279 ? 21.918 7.776 -18.621 1.00 89.00 279 SER A C 1
ATOM 2262 O O . SER A 1 279 ? 22.245 7.052 -17.681 1.00 89.00 279 SER A O 1
ATOM 2264 N N . ASP A 1 280 ? 22.862 8.303 -19.402 1.00 73.25 280 ASP A N 1
ATOM 2265 C CA . ASP A 1 280 ? 24.308 8.155 -19.142 1.00 73.25 280 ASP A CA 1
ATOM 2266 C C . ASP A 1 280 ? 24.800 9.118 -18.040 1.00 73.25 280 ASP A C 1
ATOM 2268 O O . ASP A 1 280 ? 25.805 9.809 -18.184 1.00 73.25 280 ASP A O 1
ATOM 2272 N N . GLY A 1 281 ? 24.053 9.185 -16.932 1.00 57.12 281 GLY A N 1
ATOM 2273 C CA . GLY A 1 281 ? 24.115 10.271 -15.955 1.00 57.12 281 GLY A CA 1
ATOM 2274 C C . GLY A 1 281 ? 23.232 11.459 -16.351 1.00 57.12 281 GLY A C 1
ATOM 2275 O O . GLY A 1 281 ? 22.481 11.402 -17.330 1.00 57.12 281 GLY A O 1
ATOM 2276 N N . PHE A 1 282 ? 23.286 12.537 -15.562 1.00 48.44 282 PHE A N 1
ATOM 2277 C CA . PHE A 1 282 ? 22.579 13.782 -15.873 1.00 48.44 282 PHE A CA 1
ATOM 2278 C C . PHE A 1 282 ? 22.993 14.300 -17.263 1.00 48.44 282 PHE A C 1
ATOM 2280 O O . PHE A 1 282 ? 24.195 14.477 -17.482 1.00 48.44 282 PHE A O 1
ATOM 2287 N N . PRO A 1 283 ? 22.055 14.654 -18.169 1.00 50.00 283 PRO A N 1
ATOM 2288 C CA . PRO A 1 283 ? 22.389 15.582 -19.242 1.00 50.00 283 PRO A CA 1
ATOM 2289 C C . PRO A 1 283 ? 22.896 16.866 -18.579 1.00 50.00 283 PRO A C 1
ATOM 2291 O O . PRO A 1 283 ? 22.199 17.447 -17.747 1.00 50.00 283 PRO A O 1
ATOM 2294 N N . ASP A 1 284 ? 24.139 17.228 -18.896 1.00 48.44 284 ASP A N 1
ATOM 2295 C CA . ASP A 1 284 ? 24.987 18.141 -18.127 1.00 48.44 284 ASP A CA 1
ATOM 2296 C C . ASP A 1 284 ? 24.230 19.385 -17.623 1.00 48.44 284 ASP A C 1
ATOM 2298 O O . ASP A 1 284 ? 24.009 20.348 -18.366 1.00 48.44 284 ASP A O 1
ATOM 2302 N N . TYR A 1 285 ? 23.824 19.372 -16.346 1.00 46.22 285 TYR A N 1
ATOM 2303 C CA . TYR A 1 285 ? 22.974 20.415 -15.753 1.00 46.22 285 TYR A CA 1
ATOM 2304 C C . TYR A 1 285 ? 23.699 21.773 -15.658 1.00 46.22 285 TYR A C 1
ATOM 2306 O O . TYR A 1 285 ? 23.080 22.795 -15.360 1.00 46.22 285 TYR A O 1
ATOM 2314 N N . GLN A 1 286 ? 25.009 21.816 -15.939 1.00 48.47 286 GLN A N 1
ATOM 2315 C CA . GLN A 1 286 ? 25.759 23.063 -16.086 1.00 48.47 286 GLN A CA 1
ATOM 2316 C C . GLN A 1 286 ? 25.629 23.690 -17.484 1.00 48.47 286 GLN A C 1
ATOM 2318 O O . GLN A 1 286 ? 25.768 24.911 -17.615 1.00 48.47 286 GLN A O 1
ATOM 2323 N N . SER A 1 287 ? 25.322 22.907 -18.525 1.00 49.31 287 SER A N 1
ATOM 2324 C CA . SER A 1 287 ? 25.237 23.404 -19.908 1.00 49.31 287 SER A CA 1
ATOM 2325 C C . SER A 1 287 ? 24.076 24.389 -20.124 1.00 49.31 287 SER A C 1
ATOM 2327 O O . SER A 1 287 ? 24.223 25.360 -20.867 1.00 49.31 287 SER A O 1
ATOM 2329 N N . SER A 1 288 ? 22.971 24.238 -19.384 1.00 47.72 288 SER A N 1
ATOM 2330 C CA . SER A 1 288 ? 21.795 25.123 -19.447 1.00 47.72 288 SER A CA 1
ATOM 2331 C C . SER A 1 288 ? 22.008 26.520 -18.840 1.00 47.72 288 SER A C 1
ATOM 2333 O O . SER A 1 288 ? 21.161 27.395 -19.013 1.00 47.72 288 SER A O 1
ATOM 2335 N N . LYS A 1 289 ? 23.135 26.770 -18.153 1.00 49.53 289 LYS A N 1
ATOM 2336 C CA . LYS A 1 289 ? 23.457 28.074 -17.538 1.00 49.53 289 LYS A CA 1
ATOM 2337 C C . LYS A 1 289 ? 24.461 28.933 -18.315 1.00 49.53 289 LYS A C 1
ATOM 2339 O O . LYS A 1 289 ? 24.770 30.033 -17.864 1.00 49.53 289 LYS A O 1
ATOM 2344 N N . ARG A 1 290 ? 24.968 28.483 -19.472 1.00 49.66 290 ARG A N 1
ATOM 2345 C CA . ARG A 1 290 ? 25.959 29.241 -20.274 1.00 49.66 290 ARG A CA 1
ATOM 2346 C C . ARG A 1 290 ? 25.396 30.010 -21.476 1.00 49.66 290 ARG A C 1
ATOM 2348 O O . ARG A 1 290 ? 26.166 30.672 -22.163 1.00 49.66 290 ARG A O 1
ATOM 2355 N N . SER A 1 291 ? 24.083 29.988 -21.708 1.00 48.41 291 SER A N 1
ATOM 2356 C CA . SER A 1 291 ? 23.435 30.666 -22.845 1.00 48.41 291 SER A CA 1
ATOM 2357 C C . SER A 1 291 ? 22.603 31.900 -22.466 1.00 48.41 291 SER A C 1
ATOM 2359 O O . SER A 1 291 ? 21.658 32.242 -23.171 1.00 48.41 291 SER A O 1
ATOM 2361 N N . VAL A 1 292 ? 22.969 32.613 -21.394 1.00 48.12 292 VAL A N 1
ATOM 2362 C CA . VAL A 1 292 ? 22.609 34.037 -21.249 1.00 48.12 292 VAL A CA 1
ATOM 2363 C C . VAL A 1 292 ? 23.761 34.860 -21.820 1.00 48.12 292 VAL A C 1
ATOM 2365 O O . VAL A 1 292 ? 24.584 35.409 -21.089 1.00 48.12 292 VAL A O 1
ATOM 2368 N N . GLN A 1 293 ? 23.860 34.889 -23.151 1.00 47.69 293 GLN A N 1
ATOM 2369 C CA . GLN A 1 293 ? 24.714 35.867 -23.820 1.00 47.69 293 GLN A CA 1
ATOM 2370 C C . GLN A 1 293 ? 24.091 37.253 -23.651 1.00 47.69 293 GLN A C 1
ATOM 2372 O O . GLN A 1 293 ? 22.928 37.472 -23.985 1.00 47.69 293 GLN A O 1
ATOM 2377 N N . THR A 1 294 ? 24.888 38.184 -23.135 1.00 50.72 294 THR A N 1
ATOM 2378 C CA . THR A 1 294 ? 24.604 39.618 -23.167 1.00 50.72 294 THR A CA 1
ATOM 2379 C C . THR A 1 294 ? 24.331 40.067 -24.599 1.00 50.72 294 THR A C 1
ATOM 2381 O O . THR A 1 294 ? 25.237 40.046 -25.433 1.00 50.72 294 THR A O 1
ATOM 2384 N N . VAL A 1 295 ? 23.104 40.515 -24.857 1.00 48.88 295 VAL A N 1
ATOM 2385 C CA . VAL A 1 295 ? 22.821 41.420 -25.974 1.00 48.88 295 VAL A CA 1
ATOM 2386 C C . VAL A 1 295 ? 23.345 42.796 -25.560 1.00 48.88 295 VAL A C 1
ATOM 2388 O O . VAL A 1 295 ? 23.031 43.258 -24.461 1.00 48.88 295 VAL A O 1
ATOM 2391 N N . ALA A 1 296 ? 24.189 43.384 -26.406 1.00 59.09 296 ALA A N 1
ATOM 2392 C CA . ALA A 1 296 ? 24.708 44.745 -26.271 1.00 59.09 296 ALA A CA 1
ATOM 2393 C C . ALA A 1 296 ? 23.848 45.733 -27.073 1.00 59.09 296 ALA A C 1
ATOM 2395 O O . ALA A 1 296 ? 23.261 45.286 -28.086 1.00 59.09 296 ALA A O 1
#

Sequence (296 aa):
MATPEHDASNIRSRGIFIIDEASIQEKFDTFWGPDWADLAATDVAAYANNLQGHVFQNKKQHQAKEPARTVQNDGPNFRKWPERSPVLPNPKDKEFPGSNNEFKLVANTSSFDVAQYPDSPQRAGMSFIHVLGVPMARIFNGVALNKSNVRILQDIIDTFTAQWQTSRFREEVIQHQKVVIENTHRRQLECLGPEEETKKKRVEENYQKALGHFEELEPKAYKLEAGDFSFGLHLYPDHSVNHLHLHIIAGPPEFRAYSTRMHEEKTMDVRAVQQFIMSDGFPDYQSSKRSVQTVA

InterPro domains:
  IPR036265 HIT-like superfamily [G3DSA:3.30.428.10] (127-294)
  IPR036265 HIT-like superfamily [SSF54197] (216-263)

pLDDT: mean 74.21, std 26.7, range [25.2, 98.44]

Secondary structure (DSSP, 8-state):
--------------------HHHHHHHHHHHH-TTHHHHHHHHHHHHHHHHHHHH-SS--------PPPP--------PPPPP-PPPPSPTTS-BPTT--SSEEEEE-SS-S-GGG-TT-GGGS-SSSSEEEEEESS----GGG--TTTTTHHHHHHHHHHHHHHSHHHHHHHHHHHHHHHHHHHHHHHHTS-TT-HHHHHHHHHHHHHHHHHHHHHHHHHTT--GGGEEEEEEPTTS-SSSS--EEEEE-SHHHHTTS-GGGGGGEEEHHHHHHHHHSSS-S-TTGGGS------